Protein AF-0000000075882441 (afdb_homodimer)

Radius of gyration: 19.0 Å; Cα contacts (8 Å, |Δi|>4): 602; chains: 2; bounding box: 38×52×71 Å

Secondary structure (DSSP, 8-state):
---EEES-SEEEEETT--EEEEEEE---TT--GGG-EEEEEEESSSEEEEEEEETTEE-GGGS-GGGTTTEEE-HHHHHTTEEEEEE-S--GGG-EEEEEEEE-SS-EEEEEEEEEEE-----/---EEES-SEEEEETT--EEEEEEE---TT--GGG-EEEEEEESSSEEEEEEEETTEE-GGGS-GGGTTTEEE-HHHHHTTEEEEEE-S--GGG-EEEEEEEEETTEEEEEEEEEEEE-----

InterPro domains:
  IPR013106 Immunoglobulin V-set domain [PF07686] (10-117)
  IPR013783 Immunoglobulin-like fold [G3DSA:2.60.40.10] (1-122)
  IPR036179 Immunoglobulin-like domain superfamily [SSF48726] (4-117)
  IPR051713 T-cell Activation and Immune Regulation Protein [PTHR25466] (7-118)

Nearest PDB structures (foldseek):
  1py9-assembly1_A-2  TM=8.572E-01  e=1.465E-10  Mus musculus
  3csp-assembly1_A  TM=8.526E-01  e=2.765E-10  Rattus norvegicus
  1pkq-assembly2_J  TM=8.515E-01  e=3.288E-10  Rattus norvegicus
  4f80-assembly1_A-2  TM=8.411E-01  e=3.127E-09  Homo sapiens
  4f9p-assembly1_B  TM=8.328E-01  e=8.347E-09  Homo sapiens

Organism: Scomber scombrus (NCBI:txid13677)

Structure (mmCIF, N/CA/C/O backbone):
data_AF-0000000075882441-model_v1
#
loop_
_entity.id
_entity.type
_entity.pdbx_description
1 polymer 'Uncharacterized protein LOC121889444 isoform X2'
#
loop_
_atom_site.group_PDB
_atom_site.id
_atom_site.type_symbol
_atom_site.label_atom_id
_atom_site.label_alt_id
_atom_site.label_comp_id
_atom_site.label_asym_id
_atom_site.label_entity_id
_atom_site.label_seq_id
_atom_site.pdbx_PDB_ins_code
_atom_site.Cartn_x
_atom_site.Cartn_y
_atom_site.Cartn_z
_atom_site.occupancy
_atom_site.B_iso_or_equiv
_atom_site.auth_seq_id
_atom_site.auth_comp_id
_atom_site.auth_asym_id
_atom_site.auth_atom_id
_atom_site.pdbx_PDB_model_num
ATOM 1 N N . THR A 1 1 ? 20.578 16.078 1.605 1 87.94 1 THR A N 1
ATOM 2 C CA . THR A 1 1 ? 20.031 14.727 1.479 1 87.94 1 THR A CA 1
ATOM 3 C C . THR A 1 1 ? 18.562 14.688 1.925 1 87.94 1 THR A C 1
ATOM 5 O O . THR A 1 1 ? 18.188 15.391 2.865 1 87.94 1 THR A O 1
ATOM 8 N N . PHE A 1 2 ? 17.719 14.109 1.139 1 95.5 2 PHE A N 1
ATOM 9 C CA . PHE A 1 2 ? 16.297 14 1.478 1 95.5 2 PHE A CA 1
ATOM 10 C C . PHE A 1 2 ? 16.078 12.883 2.488 1 95.5 2 PHE A C 1
ATOM 12 O O . PHE A 1 2 ? 16.469 11.742 2.258 1 95.5 2 PHE A O 1
ATOM 19 N N . VAL A 1 3 ? 15.5 13.203 3.607 1 97.75 3 VAL A N 1
ATOM 20 C CA . VAL A 1 3 ? 15.289 12.211 4.656 1 97.75 3 VAL A CA 1
ATOM 21 C C . VAL A 1 3 ? 13.844 12.273 5.141 1 97.75 3 VAL A C 1
ATOM 23 O O . VAL A 1 3 ? 13.242 13.352 5.188 1 97.75 3 VAL A O 1
ATOM 26 N N . VAL A 1 4 ? 13.281 11.156 5.434 1 98.62 4 VAL A N 1
ATOM 27 C CA . VAL A 1 4 ? 12.023 11.016 6.168 1 98.62 4 VAL A CA 1
ATOM 28 C C . VAL A 1 4 ? 12.281 10.336 7.512 1 98.62 4 VAL A C 1
ATOM 30 O O . VAL A 1 4 ? 12.883 9.258 7.566 1 98.62 4 VAL A O 1
ATOM 33 N N . LYS A 1 5 ? 11.867 10.922 8.586 1 98.81 5 LYS A N 1
ATOM 34 C CA . LYS A 1 5 ? 12.133 10.383 9.914 1 98.81 5 LYS A CA 1
ATOM 35 C C . LYS A 1 5 ? 10.875 10.43 10.789 1 98.81 5 LYS A C 1
ATOM 37 O O . LYS A 1 5 ? 10.156 11.43 10.781 1 98.81 5 LYS A O 1
ATOM 42 N N . VAL A 1 6 ? 10.656 9.344 11.469 1 98.88 6 VAL A N 1
ATOM 43 C CA . VAL A 1 6 ? 9.555 9.328 12.422 1 98.88 6 VAL A CA 1
ATOM 44 C C . VAL A 1 6 ? 9.977 10.055 13.703 1 98.88 6 VAL A C 1
ATOM 46 O O . VAL A 1 6 ? 11.148 10.039 14.078 1 98.88 6 VAL A O 1
ATOM 49 N N . ALA A 1 7 ? 8.961 10.734 14.367 1 98.69 7 ALA A N 1
ATOM 50 C CA . ALA A 1 7 ? 9.25 11.438 15.617 1 98.69 7 ALA A CA 1
ATOM 51 C C . ALA A 1 7 ? 9.531 10.453 16.75 1 98.69 7 ALA A C 1
ATOM 53 O O . ALA A 1 7 ? 10.391 10.703 17.594 1 98.69 7 ALA A O 1
ATOM 54 N N . GLN A 1 8 ? 8.773 9.352 16.828 1 98.69 8 GLN A N 1
ATOM 55 C CA . GLN A 1 8 ? 8.93 8.289 17.812 1 98.69 8 GLN A CA 1
ATOM 56 C C . GLN A 1 8 ? 8.789 6.914 17.156 1 98.69 8 GLN A C 1
ATOM 58 O O . GLN A 1 8 ? 7.895 6.695 16.344 1 98.69 8 GLN A O 1
ATOM 63 N N . THR A 1 9 ? 9.688 6.004 17.5 1 98.69 9 THR A N 1
ATOM 64 C CA . THR A 1 9 ? 9.695 4.691 16.875 1 98.69 9 THR A CA 1
ATOM 65 C C . THR A 1 9 ? 8.578 3.812 17.422 1 98.69 9 THR A C 1
ATOM 67 O O . THR A 1 9 ? 8.258 2.775 16.844 1 98.69 9 THR A O 1
ATOM 70 N N . SER A 1 10 ? 8.031 4.188 18.562 1 98.88 10 SER A N 1
ATOM 71 C CA . SER A 1 10 ? 6.973 3.406 19.188 1 98.88 10 SER A CA 1
ATOM 72 C C . SER A 1 10 ? 6.008 4.297 19.969 1 98.88 10 SER A C 1
ATOM 74 O O . SER A 1 10 ? 6.43 5.238 20.641 1 98.88 10 SER A O 1
ATOM 76 N N . TYR A 1 11 ? 4.73 3.969 19.875 1 98.88 11 TYR A N 1
ATOM 77 C CA . TYR A 1 11 ? 3.654 4.652 20.578 1 98.88 11 TYR A CA 1
ATOM 78 C C . TYR A 1 11 ? 2.797 3.662 21.359 1 98.88 11 TYR A C 1
ATOM 80 O O . TYR A 1 11 ? 2.684 2.496 20.969 1 98.88 11 TYR A O 1
ATOM 88 N N . GLN A 1 12 ? 2.238 4.156 22.375 1 98.69 12 GLN A N 1
ATOM 89 C CA . GLN A 1 12 ? 1.248 3.439 23.172 1 98.69 12 GLN A CA 1
ATOM 90 C C . GLN A 1 12 ? -0.019 4.27 23.359 1 98.69 12 GLN A C 1
ATOM 92 O O . GLN A 1 12 ? 0.051 5.48 23.578 1 98.69 12 GLN A O 1
ATOM 97 N N . ALA A 1 13 ? -1.14 3.592 23.25 1 98.44 13 ALA A N 1
ATOM 98 C CA . ALA A 1 13 ? -2.42 4.258 23.469 1 98.44 13 ALA A CA 1
ATOM 99 C C . ALA A 1 13 ? -3.488 3.258 23.906 1 98.44 13 ALA A C 1
ATOM 101 O O . ALA A 1 13 ? -3.275 2.045 23.844 1 98.44 13 ALA A O 1
ATOM 102 N N . GLU A 1 14 ? -4.641 3.818 24.359 1 98.12 14 GLU A N 1
ATOM 103 C CA . GLU A 1 14 ? -5.762 2.982 24.781 1 98.12 14 GLU A CA 1
ATOM 104 C C . GLU A 1 14 ? -6.914 3.078 23.781 1 98.12 14 GLU A C 1
ATOM 106 O O . GLU A 1 14 ? -7.125 4.125 23.156 1 98.12 14 GLU A O 1
ATOM 111 N N . GLU A 1 15 ? -7.609 1.963 23.703 1 98.12 15 GLU A N 1
ATOM 112 C CA . GLU A 1 15 ? -8.797 1.91 22.859 1 98.12 15 GLU A CA 1
ATOM 113 C C . GLU A 1 15 ? -9.719 3.094 23.125 1 98.12 15 GLU A C 1
ATOM 115 O O . GLU A 1 15 ? -9.844 3.543 24.266 1 98.12 15 GLU A O 1
ATOM 120 N N . ASN A 1 16 ? -10.32 3.635 22.109 1 97.62 16 ASN A N 1
ATOM 121 C CA . ASN A 1 16 ? -11.297 4.719 22.125 1 97.62 16 ASN A CA 1
ATOM 122 C C . ASN A 1 16 ? -10.625 6.078 22.312 1 97.62 16 ASN A C 1
ATOM 124 O O . ASN A 1 16 ? -11.281 7.117 22.219 1 97.62 16 ASN A O 1
ATOM 128 N N . ASN A 1 17 ? -9.367 6.125 22.531 1 98.25 17 ASN A N 1
ATOM 129 C CA . ASN A 1 17 ? -8.617 7.379 22.547 1 98.25 17 ASN A CA 1
ATOM 130 C C . ASN A 1 17 ? -8.188 7.785 21.141 1 98.25 17 ASN A C 1
ATOM 132 O O . ASN A 1 17 ? -8.5 7.098 20.172 1 98.25 17 ASN A O 1
ATOM 136 N N . ASN A 1 18 ? -7.633 8.93 21.047 1 98.75 18 ASN A N 1
ATOM 137 C CA . ASN A 1 18 ? -7.023 9.438 19.812 1 98.75 18 ASN A CA 1
ATOM 138 C C . ASN A 1 18 ? -5.504 9.508 19.938 1 98.75 18 ASN A C 1
ATOM 140 O O . ASN A 1 18 ? -4.957 9.453 21.031 1 98.75 18 ASN A O 1
ATOM 144 N N . ILE A 1 19 ? -4.871 9.547 18.844 1 98.88 19 ILE A N 1
ATOM 145 C CA . ILE A 1 19 ? -3.422 9.711 18.859 1 98.88 19 ILE A CA 1
ATOM 146 C C . ILE A 1 19 ? -2.973 10.422 17.594 1 98.88 19 ILE A C 1
ATOM 148 O O . ILE A 1 19 ? -3.689 10.422 16.578 1 98.88 19 ILE A O 1
ATOM 152 N N . THR A 1 20 ? -1.881 11.062 17.672 1 98.88 20 THR A N 1
ATOM 153 C CA . THR A 1 20 ? -1.21 11.625 16.516 1 98.88 20 THR A CA 1
ATOM 154 C C . THR A 1 20 ? 0.153 10.969 16.297 1 98.88 20 THR A C 1
ATOM 156 O O . THR A 1 20 ? 1.003 11 17.203 1 98.88 20 THR A O 1
ATOM 159 N N . LEU A 1 21 ? 0.406 10.359 15.227 1 98.94 21 LEU A N 1
ATOM 160 C CA . LEU A 1 21 ? 1.707 9.859 14.797 1 98.94 21 LEU A CA 1
ATOM 161 C C . LEU A 1 21 ? 2.42 10.883 13.922 1 98.94 21 LEU A C 1
ATOM 163 O O . LEU A 1 21 ? 1.805 11.492 13.039 1 98.94 21 LEU A O 1
ATOM 167 N N . GLU A 1 22 ? 3.703 11.031 14.125 1 98.88 22 GLU A N 1
ATOM 168 C CA . GLU A 1 22 ? 4.344 12.18 13.492 1 98.88 22 GLU A CA 1
ATOM 169 C C . GLU A 1 22 ? 5.602 11.758 12.734 1 98.88 22 GLU A C 1
ATOM 171 O O . GLU A 1 22 ? 6.395 10.953 13.227 1 98.88 22 GLU A O 1
ATOM 176 N N . TRP A 1 23 ? 5.738 12.273 11.578 1 98.88 23 TRP A N 1
ATOM 177 C CA . TRP A 1 23 ? 6.945 12.203 10.766 1 98.88 23 TRP A CA 1
ATOM 178 C C . TRP A 1 23 ? 7.414 13.602 10.359 1 98.88 23 TRP A C 1
ATOM 180 O O . TRP A 1 23 ? 6.617 14.539 10.312 1 98.88 23 TRP A O 1
ATOM 190 N N . MET A 1 24 ? 8.711 13.602 10.023 1 98.5 24 MET A N 1
ATOM 191 C CA . MET A 1 24 ? 9.305 14.797 9.422 1 98.5 24 MET A CA 1
ATOM 192 C C . MET A 1 24 ? 10.047 14.438 8.141 1 98.5 24 MET A C 1
ATOM 194 O O . MET A 1 24 ? 10.648 13.367 8.039 1 98.5 24 MET A O 1
ATOM 198 N N . PHE A 1 25 ? 9.977 15.367 7.188 1 97.69 25 PHE A N 1
ATOM 199 C CA . PHE A 1 25 ? 10.766 15.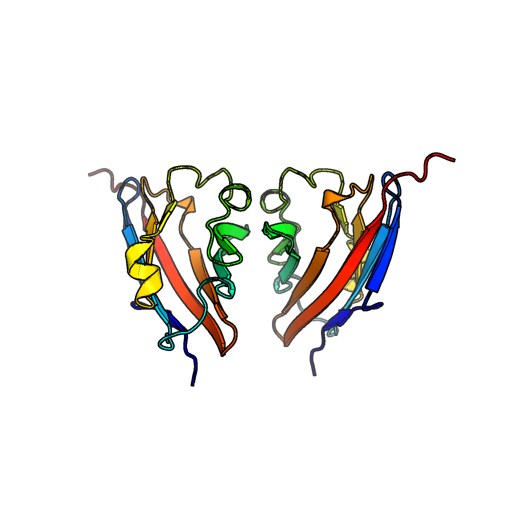148 5.98 1 97.69 25 PHE A CA 1
ATOM 200 C C . PHE A 1 25 ? 11.367 16.453 5.48 1 97.69 25 PHE A C 1
ATOM 202 O O . PHE A 1 25 ? 10.875 17.531 5.809 1 97.69 25 PHE A O 1
ATOM 209 N N . THR A 1 26 ? 12.383 16.344 4.734 1 95.5 26 THR A N 1
ATOM 210 C CA . THR A 1 26 ? 13.109 17.484 4.207 1 95.5 26 THR A CA 1
ATOM 211 C C . THR A 1 26 ? 12.273 18.219 3.162 1 95.5 26 THR A C 1
ATOM 213 O O . THR A 1 26 ? 11.695 17.594 2.271 1 95.5 26 THR A O 1
ATOM 216 N N . THR A 1 27 ? 12.117 19.484 3.318 1 92.25 27 THR A N 1
ATOM 217 C CA . THR A 1 27 ? 11.461 20.328 2.316 1 92.25 27 THR A CA 1
ATOM 218 C C . THR A 1 27 ? 12.469 21.234 1.623 1 92.25 27 THR A C 1
ATOM 220 O O . THR A 1 27 ? 13.539 21.516 2.17 1 92.25 27 THR A O 1
ATOM 223 N N . LYS A 1 28 ? 12.281 21.469 0.455 1 89.31 28 LYS A N 1
ATOM 224 C CA . LYS A 1 28 ? 13.039 22.469 -0.287 1 89.31 28 LYS A CA 1
ATOM 225 C C . LYS A 1 28 ? 12.18 23.688 -0.616 1 89.31 28 LYS A C 1
ATOM 227 O O . LYS A 1 28 ? 11.117 23.547 -1.227 1 89.31 28 LYS A O 1
ATOM 232 N N . PRO A 1 29 ? 12.828 24.797 -0.255 1 80.88 29 PRO A N 1
ATOM 233 C CA . PRO A 1 29 ? 12.062 26 -0.587 1 80.88 29 PRO A CA 1
ATOM 234 C C . PRO A 1 29 ? 11.781 26.125 -2.082 1 80.88 29 PRO A C 1
ATOM 236 O O . PRO A 1 29 ? 12.625 25.766 -2.906 1 80.88 29 PRO A O 1
ATOM 239 N N . ASP A 1 30 ? 10.594 26.469 -2.559 1 80.12 30 ASP A N 1
ATOM 240 C CA . ASP A 1 30 ? 10.219 26.781 -3.934 1 80.12 30 ASP A CA 1
ATOM 241 C C . ASP A 1 30 ? 9.914 25.516 -4.727 1 80.12 30 ASP A C 1
ATOM 243 O O . ASP A 1 30 ? 9.828 25.562 -5.957 1 80.12 30 ASP A O 1
ATOM 247 N N . SER A 1 31 ? 10.078 24.422 -4.012 1 80 31 SER A N 1
ATOM 248 C CA . SER A 1 31 ? 9.695 23.203 -4.715 1 80 31 SER A CA 1
ATOM 249 C C . SER A 1 31 ? 8.195 23.141 -4.969 1 80 31 SER A C 1
ATOM 251 O O . SER A 1 31 ? 7.414 23.734 -4.219 1 80 31 SER A O 1
ATOM 253 N N . SER A 1 32 ? 7.906 22.578 -6.059 1 80.38 32 SER A N 1
ATOM 254 C CA . SER A 1 32 ? 6.492 22.469 -6.406 1 80.38 32 SER A CA 1
ATOM 255 C C . SER A 1 32 ? 5.781 21.453 -5.52 1 80.38 32 SER A C 1
ATOM 257 O O . SER A 1 32 ? 6.258 20.328 -5.352 1 80.38 32 SER A O 1
ATOM 259 N N . SER A 1 33 ? 4.754 21.891 -4.941 1 79.38 33 SER A N 1
ATOM 260 C CA . SER A 1 33 ? 3.896 20.984 -4.18 1 79.38 33 SER A CA 1
ATOM 261 C C . SER A 1 33 ? 3.252 19.938 -5.078 1 79.38 33 SER A C 1
ATOM 263 O O . SER A 1 33 ? 2.791 18.906 -4.602 1 79.38 33 SER A O 1
ATOM 265 N N . ASN A 1 34 ? 3.271 20.188 -6.379 1 86.31 34 ASN A N 1
ATOM 266 C CA . ASN A 1 34 ? 2.6 19.312 -7.324 1 86.31 34 ASN A CA 1
ATOM 267 C C . ASN A 1 34 ? 3.346 17.984 -7.48 1 86.31 34 ASN A C 1
ATOM 269 O O . ASN A 1 34 ? 2.795 17.016 -8.008 1 86.31 34 ASN A O 1
ATOM 273 N N . SER A 1 35 ? 4.488 17.953 -6.887 1 89.62 35 SER A N 1
ATOM 274 C CA . SER A 1 35 ? 5.281 16.734 -7.039 1 89.62 35 SER A CA 1
ATOM 275 C C . SER A 1 35 ? 5.238 15.883 -5.773 1 89.62 35 SER A C 1
ATOM 277 O O . SER A 1 35 ? 5.816 14.789 -5.73 1 89.62 35 SER A O 1
ATOM 279 N N . LEU A 1 36 ? 4.508 16.406 -4.809 1 94.19 36 LEU A N 1
ATOM 280 C CA . LEU A 1 36 ? 4.512 15.727 -3.516 1 94.19 36 LEU A CA 1
ATOM 281 C C . LEU A 1 36 ? 3.625 14.484 -3.547 1 94.19 36 LEU A C 1
ATOM 283 O O . LEU A 1 36 ? 2.465 14.555 -3.963 1 94.19 36 LEU A O 1
ATOM 287 N N . PHE A 1 37 ? 4.152 13.391 -3.209 1 96.5 37 PHE A N 1
ATOM 288 C CA . PHE A 1 37 ? 3.461 12.125 -2.996 1 96.5 37 PHE A CA 1
ATOM 289 C C . PHE A 1 37 ? 3.688 11.617 -1.58 1 96.5 37 PHE A C 1
ATOM 291 O O . PHE A 1 37 ? 4.828 11.539 -1.118 1 96.5 37 PHE A O 1
ATOM 298 N N . ILE A 1 38 ? 2.652 11.375 -0.895 1 98.25 38 ILE A N 1
ATOM 299 C CA . ILE A 1 38 ? 2.727 10.773 0.431 1 98.25 38 ILE A CA 1
ATOM 300 C C . ILE A 1 38 ? 1.804 9.562 0.496 1 98.25 38 ILE A C 1
ATOM 302 O O . ILE A 1 38 ? 0.652 9.625 0.059 1 98.25 38 ILE A O 1
ATOM 306 N N . LEU A 1 39 ? 2.27 8.453 0.958 1 98.75 39 LEU A N 1
ATOM 307 C CA . LEU A 1 39 ? 1.466 7.27 1.23 1 98.75 39 LEU A CA 1
ATOM 308 C C . LEU A 1 39 ? 1.745 6.734 2.631 1 98.75 39 LEU A C 1
ATOM 310 O O . LEU A 1 39 ? 2.863 6.301 2.924 1 98.75 39 LEU A O 1
ATOM 314 N N . CYS A 1 40 ? 0.748 6.797 3.473 1 98.94 40 CYS A N 1
ATOM 315 C CA . CYS A 1 40 ? 0.812 6.227 4.812 1 98.94 40 CYS A CA 1
ATOM 316 C C . CYS A 1 40 ? -0.031 4.961 4.906 1 98.94 40 CYS A C 1
ATOM 318 O O . CYS A 1 40 ? -1.204 4.961 4.531 1 98.94 40 CYS A O 1
ATOM 320 N N . GLN A 1 41 ? 0.586 3.955 5.398 1 98.94 41 GLN A N 1
ATOM 321 C CA . GLN A 1 41 ? -0.081 2.658 5.445 1 98.94 41 GLN A CA 1
ATOM 322 C C . GLN A 1 41 ? 0.11 1.991 6.805 1 98.94 41 GLN A C 1
ATOM 324 O O . GLN A 1 41 ? 1.108 2.232 7.488 1 98.94 41 GLN A O 1
ATOM 329 N N . LEU A 1 42 ? -0.86 1.195 7.18 1 98.94 42 LEU A N 1
ATOM 330 C CA . LEU A 1 42 ? -0.795 0.333 8.352 1 98.94 42 LEU A CA 1
ATOM 331 C C . LEU A 1 42 ? -0.586 -1.122 7.949 1 98.94 42 LEU A C 1
ATOM 333 O O . LEU A 1 42 ? -1.306 -1.643 7.094 1 98.94 42 LEU A O 1
ATOM 337 N N . PHE A 1 43 ? 0.443 -1.736 8.57 1 98 43 PHE A N 1
ATOM 338 C CA . PHE A 1 43 ? 0.757 -3.139 8.328 1 98 43 PHE A CA 1
ATOM 339 C C . PHE A 1 43 ? 0.462 -3.98 9.562 1 98 43 PHE A C 1
ATOM 341 O O . PHE A 1 43 ? 1.149 -3.863 10.578 1 98 43 PHE A O 1
ATOM 348 N N . THR A 1 44 ? -0.591 -4.715 9.547 1 96.75 44 THR A N 1
ATOM 349 C CA . THR A 1 44 ? -0.906 -5.789 10.484 1 96.75 44 THR A CA 1
ATOM 350 C C . THR A 1 44 ? -0.849 -7.145 9.789 1 96.75 44 THR A C 1
ATOM 352 O O . THR A 1 44 ? 0.1 -7.434 9.055 1 96.75 44 THR A O 1
ATOM 355 N N . ASP A 1 45 ? -1.921 -7.965 9.977 1 93 45 ASP A N 1
ATOM 356 C CA . ASP A 1 45 ? -2.104 -9.109 9.086 1 93 45 ASP A CA 1
ATOM 357 C C . ASP A 1 45 ? -2.641 -8.664 7.727 1 93 45 ASP A C 1
ATOM 359 O O . ASP A 1 45 ? -2.504 -9.383 6.734 1 93 45 ASP A O 1
ATOM 363 N N . LYS A 1 46 ? -3.23 -7.449 7.746 1 96.38 46 LYS A N 1
ATOM 364 C CA . LYS A 1 46 ? -3.691 -6.832 6.508 1 96.38 46 LYS A CA 1
ATOM 365 C C . LYS A 1 46 ? -2.975 -5.508 6.258 1 96.38 46 LYS A C 1
ATOM 367 O O . LYS A 1 46 ? -2.322 -4.969 7.152 1 96.38 46 LYS A O 1
ATOM 372 N N . VAL A 1 47 ? -3.006 -5.066 5.055 1 98.25 47 VAL A N 1
ATOM 373 C CA . VAL A 1 47 ? -2.438 -3.77 4.703 1 98.25 47 VAL A CA 1
ATOM 374 C C . VAL A 1 47 ? -3.559 -2.771 4.426 1 98.25 47 VAL A C 1
ATOM 376 O O . VAL A 1 47 ? -4.465 -3.051 3.637 1 98.25 47 VAL A O 1
ATOM 379 N N . SER A 1 48 ? -3.5 -1.648 5.109 1 98.44 48 SER A N 1
ATOM 380 C CA . SER A 1 48 ? -4.508 -0.608 4.938 1 98.44 48 SER A CA 1
ATOM 381 C C . SER A 1 48 ? -3.871 0.724 4.559 1 98.44 48 SER A C 1
ATOM 383 O O . SER A 1 48 ? -2.904 1.156 5.191 1 98.44 48 SER A O 1
ATOM 385 N N . VAL A 1 49 ? -4.41 1.354 3.504 1 98.75 49 VAL A N 1
ATOM 386 C CA . VAL A 1 49 ? -4.023 2.729 3.207 1 98.75 49 VAL A CA 1
ATOM 387 C C . VAL A 1 49 ? -4.727 3.684 4.168 1 98.75 49 VAL A C 1
ATOM 389 O O . VAL A 1 49 ? -5.957 3.66 4.285 1 98.75 49 VAL A O 1
ATOM 392 N N . LEU A 1 50 ? -3.965 4.52 4.84 1 98.81 50 LEU A N 1
ATOM 393 C CA . LEU A 1 50 ? -4.5 5.461 5.816 1 98.81 50 LEU A CA 1
ATOM 394 C C . LEU A 1 50 ? -4.645 6.852 5.211 1 98.81 50 LEU A C 1
ATOM 396 O O . LEU A 1 50 ? -5.664 7.52 5.402 1 98.81 50 LEU A O 1
ATOM 400 N N . TYR A 1 51 ? -3.68 7.262 4.496 1 98.69 51 TYR A N 1
ATOM 401 C CA . TYR A 1 51 ? -3.588 8.617 3.971 1 98.69 51 TYR A CA 1
ATOM 402 C C . TYR A 1 51 ? -2.777 8.656 2.682 1 98.69 51 TYR A C 1
ATOM 404 O O . TYR A 1 51 ? -1.75 7.98 2.568 1 98.69 51 TYR A O 1
ATOM 412 N N . HIS A 1 52 ? -3.242 9.406 1.706 1 98.62 52 HIS A N 1
ATOM 413 C CA . HIS A 1 52 ? -2.602 9.445 0.396 1 98.62 52 HIS A CA 1
ATOM 414 C C . HIS A 1 52 ? -2.666 10.836 -0.214 1 98.62 52 HIS A C 1
ATOM 416 O O . HIS A 1 52 ? -3.748 11.414 -0.35 1 98.62 52 HIS A O 1
ATOM 422 N N . ILE A 1 53 ? -1.507 11.406 -0.449 1 97.56 53 ILE A N 1
ATOM 423 C CA . ILE A 1 53 ? -1.37 12.625 -1.23 1 97.56 53 ILE A CA 1
ATOM 424 C C . ILE A 1 53 ? -0.793 12.297 -2.605 1 97.56 53 ILE A C 1
ATOM 426 O O . ILE A 1 53 ? 0.229 11.617 -2.711 1 97.56 53 ILE A O 1
ATOM 430 N N . HIS A 1 54 ? -1.448 12.68 -3.596 1 95.31 54 HIS A N 1
ATOM 431 C CA . HIS A 1 54 ? -0.985 12.555 -4.973 1 95.31 54 HIS A CA 1
ATOM 432 C C . HIS A 1 54 ? -0.992 13.906 -5.68 1 95.31 54 HIS A C 1
ATOM 434 O O . HIS A 1 54 ? -2.023 14.578 -5.73 1 95.31 54 HIS A O 1
ATOM 440 N N . GLU A 1 55 ? 0.152 14.266 -6.172 1 91.38 55 GLU A N 1
ATOM 441 C CA . GLU A 1 55 ? 0.305 15.547 -6.84 1 91.38 55 GLU A CA 1
ATOM 442 C C . GLU A 1 55 ? -0.181 16.688 -5.953 1 91.38 55 GLU A C 1
ATOM 444 O O . GLU A 1 55 ? -0.883 17.594 -6.422 1 91.38 55 GLU A O 1
ATOM 449 N N . GLY A 1 56 ? 0.02 16.547 -4.719 1 89.69 56 GLY A N 1
ATOM 450 C CA . GLY A 1 56 ? -0.232 17.625 -3.777 1 89.69 56 GLY A CA 1
ATOM 451 C C . GLY A 1 56 ? -1.636 17.609 -3.203 1 89.69 56 GLY A C 1
ATOM 452 O O . GLY A 1 56 ? -1.958 18.391 -2.307 1 89.69 56 GLY A O 1
ATOM 453 N N . ASP A 1 57 ? -2.496 16.688 -3.727 1 94 57 ASP A N 1
ATOM 454 C CA . ASP A 1 57 ? -3.875 16.641 -3.252 1 94 57 ASP A CA 1
ATOM 455 C C . ASP A 1 57 ? -4.164 15.328 -2.518 1 94 57 ASP A C 1
ATOM 457 O O . ASP A 1 57 ? -3.668 14.273 -2.906 1 94 57 ASP A O 1
ATOM 461 N N . GLU A 1 58 ? -4.965 15.484 -1.522 1 95.62 58 GLU A N 1
ATOM 462 C CA . GLU A 1 58 ? -5.406 14.312 -0.781 1 95.62 58 GLU A CA 1
ATOM 463 C C . GLU A 1 58 ? -6.32 13.43 -1.632 1 95.62 58 GLU A C 1
ATOM 465 O O . GLU A 1 58 ? -7.211 13.938 -2.32 1 95.62 58 GLU A O 1
ATOM 470 N N . VAL A 1 59 ? -6.07 12.164 -1.625 1 97.12 59 VAL A N 1
ATOM 471 C CA . VAL A 1 59 ? -6.887 11.211 -2.361 1 97.12 59 VAL A CA 1
ATOM 472 C C . VAL A 1 59 ? -7.676 10.344 -1.384 1 97.12 59 VAL A C 1
ATOM 474 O O . VAL A 1 59 ? -7.246 9.234 -1.045 1 97.12 59 VAL A O 1
ATOM 477 N N . SER A 1 60 ? -8.867 10.773 -1.081 1 96.88 60 SER A N 1
ATOM 478 C CA . SER A 1 60 ? -9.68 10.109 -0.069 1 96.88 60 SER A CA 1
ATOM 479 C C . SER A 1 60 ? -10.109 8.719 -0.531 1 96.88 60 SER A C 1
ATOM 481 O O . SER A 1 60 ? -10.305 7.816 0.289 1 96.88 60 SER A O 1
ATOM 483 N N . GLU A 1 61 ? -10.156 8.5 -1.838 1 96.06 61 GLU A N 1
ATOM 484 C CA . GLU A 1 61 ? -10.594 7.223 -2.393 1 96.06 61 GLU A CA 1
ATOM 485 C C . GLU A 1 61 ? -9.586 6.113 -2.082 1 96.06 61 GLU A C 1
ATOM 487 O O . GLU A 1 61 ? -9.922 4.93 -2.129 1 96.06 61 GLU A O 1
ATOM 492 N N . SER A 1 62 ? -8.391 6.52 -1.795 1 97.75 62 SER A N 1
ATOM 493 C CA . SER A 1 62 ? -7.352 5.539 -1.479 1 97.75 62 SER A CA 1
ATOM 494 C C . SER A 1 62 ? -7.496 5.023 -0.051 1 97.75 62 SER A C 1
ATOM 496 O O . SER A 1 62 ? -6.945 3.977 0.293 1 97.75 62 SER A O 1
ATOM 498 N N . GLN A 1 63 ? -8.203 5.781 0.802 1 98.38 63 GLN A N 1
ATOM 499 C CA . GLN A 1 63 ? -8.258 5.438 2.219 1 98.38 63 GLN A CA 1
ATOM 500 C C . GLN A 1 63 ? -9.117 4.199 2.453 1 98.38 63 GLN A C 1
ATOM 502 O O . GLN A 1 63 ? -10.234 4.105 1.94 1 98.38 63 GLN A O 1
ATOM 507 N N . ASP A 1 64 ? -8.547 3.281 3.188 1 97.81 64 ASP A N 1
ATOM 508 C CA . ASP A 1 64 ? -9.305 2.1 3.59 1 97.81 64 ASP A CA 1
ATOM 509 C C . ASP A 1 64 ? -10.586 2.494 4.324 1 97.81 64 ASP A C 1
ATOM 511 O O . ASP A 1 64 ? -10.57 3.371 5.188 1 97.81 64 ASP A O 1
ATOM 515 N N . GLY A 1 65 ? -11.609 1.815 3.994 1 96.06 65 GLY A N 1
ATOM 516 C CA . GLY A 1 65 ? -12.922 2.141 4.539 1 96.06 65 GLY A CA 1
ATOM 517 C C . GLY A 1 65 ? -12.961 2.109 6.055 1 96.06 65 GLY A C 1
ATOM 518 O O . GLY A 1 65 ? -13.688 2.885 6.68 1 96.06 65 GLY A O 1
ATOM 519 N N . GLN A 1 66 ? -12.195 1.237 6.684 1 96 66 GLN A N 1
ATOM 520 C CA . GLN A 1 66 ? -12.188 1.093 8.133 1 96 66 GLN A CA 1
ATOM 521 C C . GLN A 1 66 ? -11.672 2.359 8.812 1 96 66 GLN A C 1
ATOM 523 O O . GLN A 1 66 ? -11.883 2.557 10.008 1 96 66 GLN A O 1
ATOM 528 N N . PHE A 1 67 ? -11.039 3.227 8.023 1 98.06 67 PHE A N 1
ATOM 529 C CA . PHE A 1 67 ? -10.422 4.406 8.617 1 98.06 67 PHE A CA 1
ATOM 530 C C . PHE A 1 67 ? -11.102 5.68 8.133 1 98.06 67 PHE A C 1
ATOM 532 O O . PHE A 1 67 ? -10.656 6.785 8.43 1 98.06 67 PHE A O 1
ATOM 539 N N . ALA A 1 68 ? -12.18 5.527 7.371 1 95.88 68 ALA A N 1
ATOM 540 C CA . ALA A 1 68 ? -12.922 6.695 6.902 1 95.88 68 ALA A CA 1
ATOM 541 C C . ALA A 1 68 ? -13.414 7.539 8.078 1 95.88 68 ALA A C 1
ATOM 543 O O . ALA A 1 68 ? -14.062 7.023 8.984 1 95.88 68 ALA A O 1
ATOM 544 N N . GLY A 1 69 ? -13.039 8.789 8.062 1 95.94 69 GLY A N 1
ATOM 545 C CA . GLY A 1 69 ? -13.461 9.703 9.109 1 95.94 69 GLY A CA 1
ATOM 546 C C . GLY A 1 69 ? -12.625 9.594 10.367 1 95.94 69 GLY A C 1
ATOM 547 O O . GLY A 1 69 ? -12.758 10.406 11.289 1 95.94 69 GLY A O 1
ATOM 548 N N . ARG A 1 70 ? -11.766 8.57 10.406 1 98.62 70 ARG A N 1
ATOM 549 C CA . ARG A 1 70 ? -11.023 8.336 11.633 1 98.62 70 ARG A CA 1
ATOM 550 C C . ARG A 1 70 ? -9.562 8.742 11.477 1 98.62 70 ARG A C 1
ATOM 552 O O . ARG A 1 70 ? -8.844 8.898 12.469 1 98.62 70 ARG A O 1
ATOM 559 N N . VAL A 1 71 ? -9.07 8.93 10.234 1 98.69 71 VAL A N 1
ATOM 560 C CA . VAL A 1 71 ? -7.684 9.32 10.008 1 98.69 71 VAL A CA 1
ATOM 561 C C . VAL A 1 71 ? -7.637 10.609 9.195 1 98.69 71 VAL A C 1
ATOM 563 O O . VAL A 1 71 ? -8.242 10.703 8.125 1 98.69 71 VAL A O 1
ATOM 566 N N . GLN A 1 72 ? -6.965 11.562 9.734 1 97.88 72 GLN A N 1
ATOM 567 C CA . GLN A 1 72 ? -6.773 12.859 9.094 1 97.88 72 GLN A CA 1
ATOM 568 C C . GLN A 1 72 ? -5.328 13.328 9.227 1 97.88 72 GLN A C 1
ATOM 570 O O . GLN A 1 72 ? -4.617 12.922 10.148 1 97.88 72 GLN A O 1
ATOM 575 N N . CYS A 1 73 ? -4.949 14.18 8.336 1 97.88 73 CYS A N 1
ATOM 576 C CA . CYS A 1 73 ? -3.621 14.781 8.383 1 97.88 73 CYS A CA 1
ATOM 577 C C . CYS A 1 73 ? -3.699 16.297 8.297 1 97.88 73 CYS A C 1
ATOM 579 O O . CYS A 1 73 ? -4.57 16.844 7.609 1 97.88 73 CYS A O 1
ATOM 581 N N . ASP A 1 74 ? -2.82 16.938 8.992 1 95.75 74 ASP A N 1
ATOM 582 C CA . ASP A 1 74 ? -2.73 18.406 8.984 1 95.75 74 ASP A CA 1
ATOM 583 C C . ASP A 1 74 ? -2.104 18.906 7.691 1 95.75 74 ASP A C 1
ATOM 585 O O . ASP A 1 74 ? -0.882 18.859 7.527 1 95.75 74 ASP A O 1
ATOM 589 N N . LYS A 1 75 ? -2.906 19.516 6.871 1 93.06 75 LYS A N 1
ATOM 590 C CA . LYS A 1 75 ? -2.426 19.953 5.562 1 93.06 75 LYS A CA 1
ATOM 591 C C . LYS A 1 75 ? -1.402 21.078 5.699 1 93.06 75 LYS A C 1
ATOM 593 O O . LYS A 1 75 ? -0.457 21.172 4.914 1 93.06 75 LYS A O 1
ATOM 598 N N . ASP A 1 76 ? -1.6 21.938 6.625 1 92.38 76 ASP A N 1
ATOM 599 C CA . ASP A 1 76 ? -0.663 23.031 6.852 1 92.38 76 ASP A CA 1
ATOM 600 C C . ASP A 1 76 ? 0.698 22.516 7.305 1 92.38 76 ASP A C 1
ATOM 602 O O . ASP A 1 76 ? 1.737 23 6.859 1 92.38 76 ASP A O 1
ATOM 606 N N . ALA A 1 77 ? 0.662 21.562 8.148 1 95.19 77 ALA A N 1
ATOM 607 C CA . ALA A 1 77 ? 1.903 20.969 8.648 1 95.19 77 ALA A CA 1
ATOM 608 C C . ALA A 1 77 ? 2.676 20.297 7.52 1 95.19 77 ALA A C 1
ATOM 610 O O . ALA A 1 77 ? 3.908 20.266 7.527 1 95.19 77 ALA A O 1
ATOM 611 N N . LEU A 1 78 ? 2.002 19.75 6.488 1 94.12 78 LEU A N 1
ATOM 612 C CA . LEU A 1 78 ? 2.641 19.062 5.367 1 94.12 78 LEU A CA 1
ATOM 613 C C . LEU A 1 78 ? 3.551 20.016 4.598 1 94.12 78 LEU A C 1
ATOM 615 O O . LEU A 1 78 ? 4.637 19.625 4.16 1 94.12 78 LEU A O 1
ATOM 619 N N . ARG A 1 79 ? 3.137 21.203 4.492 1 89 79 ARG A N 1
ATOM 620 C CA . ARG A 1 79 ? 3.908 22.203 3.762 1 89 79 ARG A CA 1
ATOM 621 C C . ARG A 1 79 ? 5.219 22.516 4.477 1 89 79 ARG A C 1
ATOM 623 O O . ARG A 1 79 ? 6.18 22.969 3.852 1 89 79 ARG A O 1
ATOM 630 N N . GLU A 1 80 ? 5.188 22.281 5.789 1 92.88 80 GLU A N 1
ATO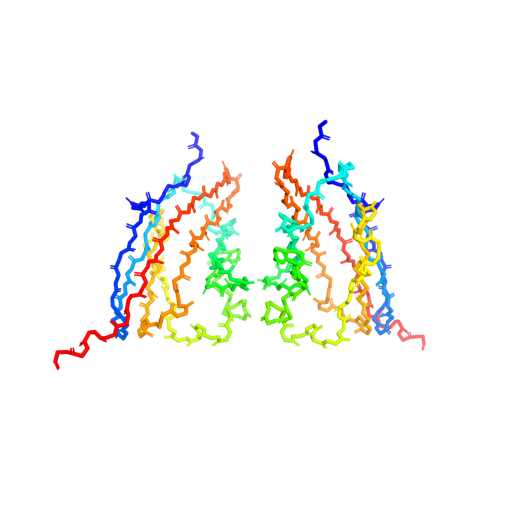M 631 C CA . GLU A 1 80 ? 6.375 22.531 6.602 1 92.88 80 GLU A CA 1
ATOM 632 C C . GLU A 1 80 ? 7.207 21.266 6.766 1 92.88 80 GLU A C 1
ATOM 634 O O . GLU A 1 80 ? 8.156 21.234 7.555 1 92.88 80 GLU A O 1
ATOM 639 N N . GLY A 1 81 ? 6.863 20.234 6.098 1 95.38 81 GLY A N 1
ATOM 640 C CA . GLY A 1 81 ? 7.629 19 6.137 1 95.38 81 GLY A CA 1
ATOM 641 C C . GLY A 1 81 ? 7.25 18.094 7.297 1 95.38 81 GLY A C 1
ATOM 642 O O . GLY A 1 81 ? 8.086 17.34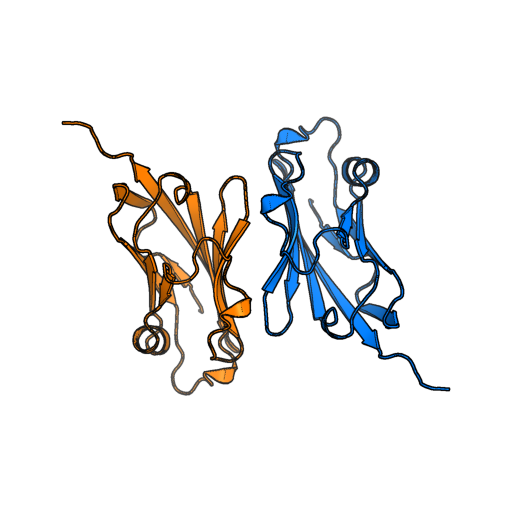4 7.801 1 95.38 81 GLY A O 1
ATOM 643 N N . GLN A 1 82 ? 6.016 18.266 7.781 1 97.75 82 GLN A N 1
ATOM 644 C CA . GLN A 1 82 ? 5.555 17.453 8.898 1 97.75 82 GLN A CA 1
ATOM 645 C C . GLN A 1 82 ? 4.312 16.656 8.523 1 97.75 82 GLN A C 1
ATOM 647 O O . GLN A 1 82 ? 3.354 17.219 7.977 1 97.75 82 GLN A O 1
ATOM 652 N N . ILE A 1 83 ? 4.395 15.383 8.727 1 98.62 83 ILE A N 1
ATOM 653 C CA . ILE A 1 83 ? 3.195 14.555 8.68 1 98.62 83 ILE A CA 1
ATOM 654 C C . ILE A 1 83 ? 2.656 14.352 10.094 1 98.62 83 ILE A C 1
ATOM 656 O O . ILE A 1 83 ? 3.322 13.758 10.945 1 98.62 83 ILE A O 1
ATOM 660 N N . ARG A 1 84 ? 1.516 14.883 10.336 1 98.81 84 ARG A N 1
ATOM 661 C CA . ARG A 1 84 ? 0.777 14.648 11.57 1 98.81 84 ARG A CA 1
ATOM 662 C C . ARG A 1 84 ? -0.488 13.844 11.305 1 98.81 84 ARG A C 1
ATOM 664 O O . ARG A 1 84 ? -1.535 14.406 10.984 1 98.81 84 ARG A O 1
ATOM 671 N N . LEU A 1 85 ? -0.371 12.562 11.508 1 98.81 85 LEU A N 1
ATOM 672 C CA . LEU A 1 85 ? -1.462 11.633 11.234 1 98.81 85 LEU A CA 1
ATOM 673 C C . LEU A 1 85 ? -2.322 11.422 12.477 1 98.81 85 LEU A C 1
ATOM 675 O O . LEU A 1 85 ? -1.92 10.719 13.406 1 98.81 85 LEU A O 1
ATOM 679 N N . HIS A 1 86 ? -3.473 12.047 12.469 1 98.81 86 HIS A N 1
ATOM 680 C CA . HIS A 1 86 ? -4.406 11.922 13.586 1 98.81 86 HIS A CA 1
ATOM 681 C C . HIS A 1 86 ? -5.305 10.703 13.414 1 98.81 86 HIS A C 1
ATOM 683 O O . HIS A 1 86 ? -6.031 10.594 12.43 1 98.81 86 HIS A O 1
ATOM 689 N N . VAL A 1 87 ? -5.25 9.82 14.367 1 98.88 87 VAL A N 1
ATOM 690 C CA . VAL A 1 87 ? -6.098 8.633 14.383 1 98.88 87 VAL A CA 1
ATOM 691 C C . VAL A 1 87 ? -7.055 8.695 15.57 1 98.88 87 VAL A C 1
ATOM 693 O O . VAL A 1 87 ? -6.625 8.703 16.719 1 98.88 87 VAL A O 1
ATOM 696 N N . SER A 1 88 ? -8.32 8.727 15.297 1 98.75 88 SER A N 1
ATOM 697 C CA . SER A 1 88 ? -9.305 8.875 16.359 1 98.75 88 SER A CA 1
ATOM 698 C C . SER A 1 88 ? -10.023 7.559 16.641 1 98.75 88 SER A C 1
ATOM 700 O O . SER A 1 88 ? -9.93 6.617 15.852 1 98.75 88 SER A O 1
ATOM 702 N N . ARG A 1 89 ? -10.664 7.414 17.828 1 98.31 89 ARG A N 1
ATOM 703 C CA . ARG A 1 89 ? -11.445 6.25 18.234 1 98.31 89 ARG A CA 1
ATOM 704 C C . ARG A 1 89 ? -10.68 4.961 17.953 1 98.31 89 ARG A C 1
ATOM 706 O O . ARG A 1 89 ? -11.188 4.059 17.297 1 98.31 89 ARG A O 1
ATOM 713 N N . LEU A 1 90 ? -9.539 4.91 18.562 1 98.75 90 LEU A N 1
ATOM 714 C CA . LEU A 1 90 ? -8.625 3.793 18.375 1 98.75 90 LEU A CA 1
ATOM 715 C C . LEU A 1 90 ? -9.297 2.471 18.734 1 98.75 90 LEU A C 1
ATOM 717 O O . LEU A 1 90 ? -10.062 2.4 19.688 1 98.75 90 LEU A O 1
ATOM 721 N N . ARG A 1 91 ? -9 1.449 17.938 1 98.31 91 ARG A N 1
ATOM 722 C CA . ARG A 1 91 ? -9.367 0.059 18.188 1 98.31 91 ARG A CA 1
ATOM 723 C C . ARG A 1 91 ? -8.125 -0.797 18.438 1 98.31 91 ARG A C 1
ATOM 725 O O . ARG A 1 91 ? -7.027 -0.451 18 1 98.31 91 ARG A O 1
ATOM 732 N N . THR A 1 92 ? -8.273 -1.874 19.062 1 98.44 92 THR A N 1
ATOM 733 C CA . THR A 1 92 ? -7.141 -2.768 19.281 1 98.44 92 THR A CA 1
ATOM 734 C C . THR A 1 92 ? -6.578 -3.258 17.938 1 98.44 92 THR A C 1
ATOM 736 O O . THR A 1 92 ? -5.375 -3.498 17.828 1 98.44 92 THR A O 1
ATOM 739 N N . GLU A 1 93 ? -7.449 -3.293 16.953 1 97.56 93 GLU A N 1
ATOM 740 C CA . GLU A 1 93 ? -7.066 -3.746 15.617 1 97.56 93 GLU A CA 1
ATOM 741 C C . GLU A 1 93 ? -6.172 -2.721 14.922 1 97.56 93 GLU A C 1
ATOM 743 O O . GLU A 1 93 ? -5.543 -3.025 13.906 1 97.56 93 GLU A O 1
ATOM 748 N N . ASP A 1 94 ? -6.137 -1.508 15.516 1 98.69 94 ASP A N 1
ATOM 749 C CA . ASP A 1 94 ? -5.297 -0.465 14.938 1 98.69 94 ASP A CA 1
ATOM 750 C C . ASP A 1 94 ? -3.832 -0.656 15.328 1 98.69 94 ASP A C 1
ATOM 752 O O . ASP A 1 94 ? -2.957 0.072 14.859 1 98.69 94 ASP A O 1
ATOM 756 N N . SER A 1 95 ? -3.482 -1.598 16.188 1 98.81 95 SER A N 1
ATOM 757 C CA . SER A 1 95 ? -2.1 -1.902 16.531 1 98.81 95 SER A CA 1
ATOM 758 C C . SER A 1 95 ? -1.334 -2.465 15.344 1 98.81 95 SER A C 1
ATOM 760 O O . SER A 1 95 ? -1.872 -3.266 14.578 1 98.81 95 SER A O 1
ATOM 762 N N . GLY A 1 96 ? -0.099 -1.999 15.234 1 98.75 96 GLY A N 1
ATOM 763 C CA . GLY A 1 96 ? 0.722 -2.523 14.156 1 98.75 96 GLY A CA 1
ATOM 764 C C . GLY A 1 96 ? 1.791 -1.551 13.695 1 98.75 96 GLY A C 1
ATOM 765 O O . GLY A 1 96 ? 2.178 -0.647 14.438 1 98.75 96 GLY A O 1
ATOM 766 N N . LEU A 1 97 ? 2.381 -1.835 12.539 1 98.81 97 LEU A N 1
ATOM 767 C CA . LEU A 1 97 ? 3.441 -1.022 11.945 1 98.81 97 LEU A CA 1
ATOM 768 C C . LEU A 1 97 ? 2.861 0.045 11.023 1 98.81 97 LEU A C 1
ATOM 770 O O . LEU A 1 97 ? 2.125 -0.272 10.086 1 98.81 97 LEU A O 1
ATOM 774 N N . TYR A 1 98 ? 3.156 1.306 11.359 1 98.94 98 TYR A N 1
ATOM 775 C CA . TYR A 1 98 ? 2.781 2.443 10.523 1 98.94 98 TYR A CA 1
ATOM 776 C C . TYR A 1 98 ? 3.969 2.939 9.711 1 98.94 98 TYR A C 1
ATOM 778 O O . TYR A 1 98 ? 5.035 3.213 10.266 1 98.94 98 TYR A O 1
ATOM 786 N N . LYS A 1 99 ? 3.82 3.01 8.406 1 98.88 99 LYS A N 1
ATOM 787 C CA . LYS A 1 99 ? 4.895 3.469 7.531 1 98.88 99 LYS A CA 1
ATOM 788 C C . LYS A 1 99 ? 4.422 4.605 6.625 1 98.88 99 LYS A C 1
ATOM 790 O O . LYS A 1 99 ? 3.334 4.531 6.047 1 98.88 99 LYS A O 1
ATOM 795 N N . CYS A 1 100 ? 5.18 5.68 6.523 1 98.88 100 CYS A N 1
ATOM 796 C CA . CYS A 1 100 ? 4.906 6.773 5.594 1 98.88 100 CYS A CA 1
ATOM 797 C C . CYS A 1 100 ? 6.023 6.91 4.566 1 98.88 100 CYS A C 1
ATOM 799 O O . CYS A 1 100 ? 7.191 7.047 4.93 1 98.88 100 CYS A O 1
ATOM 801 N N . ASN A 1 101 ? 5.641 6.789 3.34 1 98.56 101 ASN A N 1
ATOM 802 C CA . ASN A 1 101 ? 6.508 7.035 2.195 1 98.56 101 ASN A CA 1
ATOM 803 C C . ASN A 1 101 ? 6.309 8.438 1.634 1 98.56 101 ASN A C 1
ATOM 805 O O . ASN A 1 101 ? 5.176 8.875 1.433 1 98.56 101 ASN A O 1
ATOM 809 N N . VAL A 1 102 ? 7.406 9.164 1.424 1 98.06 102 VAL A N 1
ATOM 810 C CA . VAL A 1 102 ? 7.359 10.508 0.845 1 98.06 102 VAL A CA 1
ATOM 811 C C . VAL A 1 102 ? 8.188 10.539 -0.436 1 98.06 102 VAL A C 1
ATOM 813 O O . VAL A 1 102 ? 9.328 10.062 -0.46 1 98.06 102 VAL A O 1
ATOM 816 N N . LEU A 1 103 ? 7.602 10.992 -1.457 1 96.25 103 LEU A N 1
ATOM 817 C CA . LEU A 1 103 ? 8.289 11.211 -2.725 1 96.25 103 LEU A CA 1
ATOM 818 C C . LEU A 1 103 ? 8.109 12.648 -3.199 1 96.25 103 LEU A C 1
ATOM 820 O O . LEU A 1 103 ? 7 13.188 -3.164 1 96.25 103 LEU A O 1
ATOM 824 N N . THR A 1 104 ? 9.141 13.289 -3.541 1 94.5 104 THR A N 1
ATOM 825 C CA . THR A 1 104 ? 9.172 14.602 -4.176 1 94.5 104 THR A CA 1
ATOM 826 C C . THR A 1 104 ? 10.023 14.578 -5.441 1 94.5 104 THR A C 1
ATOM 828 O O . THR A 1 104 ? 10.57 13.531 -5.805 1 94.5 104 THR A O 1
ATOM 831 N N . ASP A 1 105 ? 10.141 15.695 -6.082 1 92.12 105 ASP A N 1
ATOM 832 C CA . ASP A 1 105 ? 10.984 15.797 -7.27 1 92.12 105 ASP A CA 1
ATOM 833 C C . ASP A 1 105 ? 12.461 15.82 -6.895 1 92.12 105 ASP A C 1
ATOM 835 O O . ASP A 1 105 ? 13.328 15.641 -7.754 1 92.12 105 ASP A O 1
ATOM 839 N N . TYR A 1 106 ? 12.727 15.922 -5.59 1 92.81 106 TYR A N 1
ATOM 840 C CA . TYR A 1 106 ? 14.125 16.078 -5.207 1 92.81 106 TYR A CA 1
ATOM 841 C C . TYR A 1 106 ? 14.539 15.008 -4.207 1 92.81 106 TYR A C 1
ATOM 843 O O . TYR A 1 106 ? 15.656 15.031 -3.693 1 92.81 106 TYR A O 1
ATOM 851 N N . GLY A 1 107 ? 13.648 14.102 -3.957 1 94.06 107 GLY A N 1
ATOM 852 C CA . GLY A 1 107 ? 14.039 13.031 -3.061 1 94.06 107 GLY A CA 1
ATOM 853 C C . GLY A 1 107 ? 12.883 12.133 -2.666 1 94.06 107 GLY A C 1
ATOM 854 O O . GLY A 1 107 ? 11.719 12.469 -2.889 1 94.06 107 GLY A O 1
ATOM 855 N N . ARG A 1 108 ? 13.234 10.938 -2.189 1 96.56 108 ARG A N 1
ATOM 85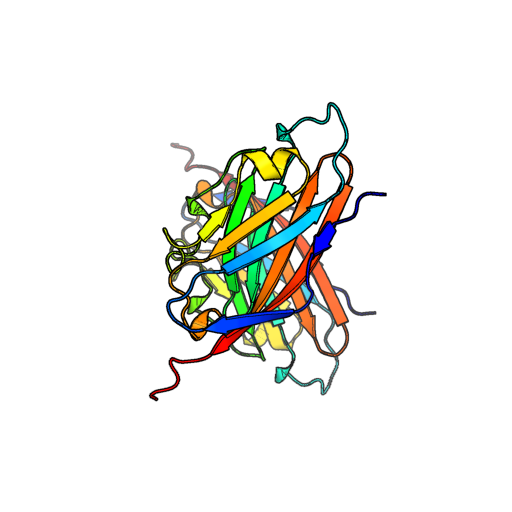6 C CA . ARG A 1 108 ? 12.266 9.984 -1.66 1 96.56 108 ARG A CA 1
ATOM 857 C C . ARG A 1 108 ? 12.781 9.336 -0.381 1 96.56 108 ARG A C 1
ATOM 859 O O . ARG A 1 108 ? 13.984 9.258 -0.161 1 96.56 108 ARG A O 1
ATOM 866 N N . GLY A 1 109 ? 11.906 8.969 0.481 1 97.75 109 GLY A N 1
ATOM 867 C CA . GLY A 1 109 ? 12.242 8.289 1.721 1 97.75 109 GLY A CA 1
ATOM 868 C C . GLY A 1 109 ? 11.039 7.734 2.447 1 97.75 109 GLY A C 1
ATOM 869 O O . GLY A 1 109 ? 9.898 7.938 2.016 1 97.75 109 GLY A O 1
ATOM 870 N N . SER A 1 110 ? 11.297 6.973 3.453 1 98.38 110 SER A N 1
ATOM 871 C CA . SER A 1 110 ? 10.258 6.422 4.309 1 98.38 110 SER A CA 1
ATOM 872 C C . SER A 1 110 ? 10.781 6.133 5.711 1 98.38 110 SER A C 1
ATOM 874 O O . SER A 1 110 ? 11.992 5.996 5.906 1 98.38 110 SER A O 1
ATOM 876 N N . ASP A 1 111 ? 9.961 6.148 6.645 1 98.88 111 ASP A N 1
ATOM 877 C CA . ASP A 1 111 ? 10.234 5.68 7.996 1 98.88 111 ASP A CA 1
ATOM 878 C C . ASP A 1 111 ? 8.977 5.113 8.648 1 98.88 111 ASP A C 1
ATOM 880 O O . ASP A 1 111 ? 7.879 5.246 8.109 1 98.88 111 ASP A O 1
ATOM 884 N N . GLU A 1 112 ? 9.164 4.328 9.664 1 98.88 112 GLU A N 1
ATOM 885 C CA . GLU A 1 112 ? 8.031 3.605 10.227 1 98.88 112 GLU A CA 1
ATOM 886 C C . GLU A 1 112 ? 8.062 3.625 11.75 1 98.88 112 GLU A C 1
ATOM 888 O O . GLU A 1 112 ? 9.109 3.859 12.352 1 98.88 112 GLU A O 1
ATOM 893 N N . CYS A 1 113 ? 6.949 3.467 12.352 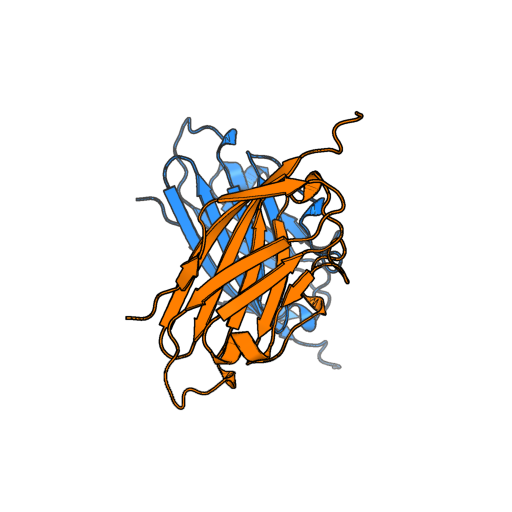1 98.94 113 CYS A N 1
ATOM 894 C CA . CYS A 1 113 ? 6.809 3.334 13.797 1 98.94 113 CYS A CA 1
ATOM 895 C C . CYS A 1 113 ? 5.77 2.275 14.148 1 98.94 113 CYS A C 1
ATOM 897 O O . CYS A 1 113 ? 4.961 1.89 13.305 1 98.94 113 CYS A O 1
ATOM 899 N N . ASN A 1 114 ? 5.887 1.775 15.375 1 98.94 114 ASN A N 1
ATOM 900 C CA . ASN A 1 114 ? 4.898 0.838 15.891 1 98.94 114 ASN A CA 1
ATOM 901 C C . ASN A 1 114 ? 3.885 1.536 16.797 1 98.94 114 ASN A C 1
ATOM 903 O O . ASN A 1 114 ? 4.25 2.408 17.594 1 98.94 114 ASN A O 1
ATOM 907 N N . LEU A 1 115 ? 2.625 1.229 16.688 1 98.94 115 LEU A N 1
ATOM 908 C CA . LEU A 1 115 ? 1.585 1.632 17.625 1 98.94 115 LEU A CA 1
ATOM 909 C C . LEU A 1 115 ? 0.981 0.417 18.312 1 98.94 115 LEU A C 1
ATOM 911 O O . LEU A 1 115 ? 0.608 -0.559 17.672 1 98.94 115 LEU A O 1
ATOM 915 N N . ASN A 1 116 ? 0.973 0.405 19.562 1 98.88 116 ASN A N 1
ATOM 916 C CA . ASN A 1 116 ? 0.269 -0.589 20.359 1 98.88 116 ASN A CA 1
ATOM 917 C C . ASN A 1 116 ? -0.963 0.007 21.047 1 98.88 116 ASN A C 1
ATOM 919 O O . ASN A 1 116 ? -0.85 0.941 21.844 1 98.88 116 ASN A O 1
ATOM 923 N N . VAL A 1 117 ? -2.105 -0.516 20.719 1 98.75 117 VAL A N 1
ATOM 924 C CA . VAL A 1 117 ? -3.365 -0.073 21.297 1 98.75 117 VAL A CA 1
ATOM 925 C C . VAL A 1 117 ? -3.881 -1.129 22.281 1 98.75 117 VAL A C 1
ATOM 927 O O . VAL A 1 117 ? -4.191 -2.254 21.875 1 98.75 117 VAL A O 1
ATOM 930 N N . THR A 1 118 ? -4.008 -0.779 23.516 1 98.06 118 THR A N 1
ATOM 931 C CA . THR A 1 118 ? -4.461 -1.723 24.531 1 98.06 118 THR A CA 1
ATOM 932 C C . THR A 1 118 ? -5.961 -1.566 24.781 1 98.06 118 THR A C 1
ATOM 934 O O . THR A 1 118 ? -6.52 -0.486 24.578 1 98.06 118 THR A O 1
ATOM 937 N N . GLY A 1 119 ? -6.57 -2.684 25.156 1 94.81 119 GLY A N 1
ATOM 938 C CA . GLY A 1 119 ? -7.984 -2.66 25.5 1 94.81 119 GLY A CA 1
ATOM 939 C C . GLY A 1 119 ? -8.273 -1.886 26.766 1 94.81 119 GLY A C 1
ATOM 940 O O . GLY A 1 119 ? -7.363 -1.595 27.547 1 94.81 119 GLY A O 1
ATOM 941 N N . LYS A 1 120 ? -9.617 -1.418 26.938 1 81.81 120 LYS A N 1
ATOM 942 C CA . LYS A 1 120 ? -10.055 -0.737 28.156 1 81.81 120 LYS A CA 1
ATOM 943 C C . LYS A 1 120 ? -9.836 -1.617 29.391 1 81.81 120 LYS A C 1
ATOM 945 O O . LYS A 1 120 ? -10.156 -2.807 29.375 1 81.81 120 LYS A O 1
ATOM 950 N N . THR A 1 121 ? -8.805 -1.267 30.219 1 67.94 121 THR A N 1
ATOM 951 C CA . THR A 1 121 ? -8.664 -1.95 31.5 1 67.94 121 THR A CA 1
ATOM 952 C C . THR A 1 121 ? -9.945 -1.845 32.312 1 67.94 121 THR A C 1
ATOM 954 O O . THR A 1 121 ? -10.508 -0.756 32.469 1 67.94 121 THR A O 1
ATOM 957 N N . ILE A 1 122 ? -10.828 -2.781 32.281 1 55.44 122 ILE A N 1
ATOM 958 C CA . ILE A 1 122 ? -11.914 -2.814 33.281 1 55.44 122 ILE A CA 1
ATOM 959 C C . ILE A 1 122 ? -11.352 -2.629 34.688 1 55.44 122 ILE A C 1
ATOM 961 O O . ILE A 1 122 ? -10.484 -3.395 35.125 1 55.44 122 ILE A O 1
ATOM 965 N N . GLN A 1 123 ? -11.25 -1.316 35.031 1 39.06 123 GLN A N 1
ATOM 966 C CA . GLN A 1 123 ? -11.141 -1.207 36.469 1 39.06 123 GLN A CA 1
ATOM 967 C C . GLN A 1 123 ? -12.422 -1.671 37.156 1 39.06 123 GLN A C 1
ATOM 969 O O . GLN A 1 123 ? -13.516 -1.477 36.625 1 39.06 123 GLN A O 1
ATOM 974 N N . THR B 1 1 ? 21.984 -13.469 -4.508 1 88 1 THR B N 1
ATOM 975 C CA . THR B 1 1 ? 21.297 -12.195 -4.32 1 88 1 THR B CA 1
ATOM 976 C C . THR B 1 1 ? 19.797 -12.344 -4.574 1 88 1 THR B C 1
ATOM 978 O O . THR B 1 1 ? 19.391 -13.086 -5.469 1 88 1 THR B O 1
ATOM 981 N N . PHE B 1 2 ? 18.984 -11.859 -3.689 1 95.5 2 PHE B N 1
ATOM 982 C CA . PHE B 1 2 ? 17.547 -11.922 -3.842 1 95.5 2 PHE B CA 1
ATOM 983 C C . PHE B 1 2 ? 17.047 -10.844 -4.805 1 95.5 2 PHE B C 1
ATOM 985 O O . PHE B 1 2 ? 17.344 -9.664 -4.625 1 95.5 2 PHE B O 1
ATOM 992 N N . VAL B 1 3 ? 16.375 -11.227 -5.848 1 97.75 3 VAL B N 1
ATOM 993 C CA . VAL B 1 3 ? 15.906 -10.273 -6.848 1 97.75 3 VAL B CA 1
ATOM 994 C C . VAL B 1 3 ? 14.43 -10.523 -7.145 1 97.75 3 VAL B C 1
ATOM 996 O O . VAL B 1 3 ? 13.969 -11.664 -7.121 1 97.75 3 VAL B O 1
ATOM 999 N N . VAL B 1 4 ? 13.703 -9.477 -7.355 1 98.62 4 VAL B N 1
ATOM 1000 C CA . VAL B 1 4 ? 12.359 -9.5 -7.918 1 98.62 4 VAL B CA 1
ATOM 1001 C C . VAL B 1 4 ? 12.359 -8.805 -9.281 1 98.62 4 VAL B C 1
ATOM 1003 O O . VAL B 1 4 ? 12.805 -7.664 -9.398 1 98.62 4 VAL B O 1
ATOM 1006 N N . LYS B 1 5 ? 11.883 -9.445 -10.297 1 98.81 5 LYS B N 1
ATOM 1007 C CA . LYS B 1 5 ? 11.898 -8.891 -11.648 1 98.81 5 LYS B CA 1
ATOM 1008 C C . LYS B 1 5 ? 10.562 -9.102 -12.344 1 98.81 5 LYS B C 1
ATOM 1010 O O . LYS B 1 5 ? 9.969 -10.18 -12.258 1 98.81 5 LYS B O 1
ATOM 1015 N N . VAL B 1 6 ? 10.133 -8.047 -12.984 1 98.88 6 VAL B N 1
ATOM 1016 C CA . VAL B 1 6 ? 8.922 -8.18 -13.789 1 98.88 6 VAL B CA 1
ATOM 1017 C C . VAL B 1 6 ? 9.258 -8.867 -15.117 1 98.88 6 VAL B C 1
ATOM 1019 O O . VAL B 1 6 ? 10.359 -8.711 -15.641 1 98.88 6 VAL B O 1
ATOM 1022 N N . ALA B 1 7 ? 8.25 -9.648 -15.648 1 98.69 7 ALA B N 1
ATOM 1023 C CA . ALA B 1 7 ? 8.461 -10.32 -16.938 1 98.69 7 ALA B CA 1
ATOM 1024 C C . ALA B 1 7 ? 8.484 -9.32 -18.078 1 98.69 7 ALA B C 1
ATOM 1026 O O . ALA B 1 7 ? 9.242 -9.484 -19.047 1 98.69 7 ALA B O 1
ATOM 1027 N N . GLN B 1 8 ? 7.586 -8.328 -18.047 1 98.69 8 GLN B N 1
ATOM 1028 C CA . GLN B 1 8 ? 7.48 -7.258 -19.047 1 98.69 8 GLN B CA 1
ATOM 1029 C C . GLN B 1 8 ? 7.266 -5.906 -18.359 1 98.69 8 GLN B C 1
ATOM 1031 O O . GLN B 1 8 ? 6.457 -5.789 -17.438 1 98.69 8 GLN B O 1
ATOM 1036 N N . THR B 1 9 ? 7.996 -4.895 -18.828 1 98.69 9 THR B N 1
ATOM 1037 C CA . THR B 1 9 ? 7.93 -3.586 -18.188 1 98.69 9 THR B CA 1
ATOM 1038 C C . THR B 1 9 ? 6.652 -2.852 -18.594 1 98.69 9 THR B C 1
ATOM 1040 O O . THR B 1 9 ? 6.281 -1.855 -17.969 1 98.69 9 THR B O 1
ATOM 1043 N N . SER B 1 10 ? 6.016 -3.293 -19.672 1 98.88 10 SER B N 1
ATOM 1044 C CA . SER B 1 10 ? 4.801 -2.645 -20.141 1 98.88 10 SER B CA 1
ATOM 1045 C C . SER B 1 10 ? 3.855 -3.652 -20.797 1 98.88 10 SER B C 1
ATOM 1047 O O . SER B 1 10 ? 4.297 -4.543 -21.531 1 98.88 10 SER B O 1
ATOM 1049 N N . TYR B 1 11 ? 2.566 -3.475 -20.516 1 98.88 11 TYR B N 1
ATOM 1050 C CA . TYR B 1 11 ? 1.493 -4.289 -21.078 1 98.88 11 TYR B CA 1
ATOM 1051 C C . TYR B 1 11 ? 0.432 -3.412 -21.734 1 98.88 11 TYR B C 1
ATOM 1053 O O . TYR B 1 11 ? 0.231 -2.264 -21.344 1 98.88 11 TYR B O 1
ATOM 1061 N N . GLN B 1 12 ? -0.191 -3.975 -22.688 1 98.69 12 GLN B N 1
ATOM 1062 C CA . GLN B 1 12 ? -1.354 -3.389 -23.344 1 98.69 12 GLN B CA 1
ATOM 1063 C C . GLN B 1 12 ? -2.523 -4.367 -23.359 1 98.69 12 GLN B C 1
ATOM 1065 O O . GLN B 1 12 ? -2.334 -5.566 -23.594 1 98.69 12 GLN B O 1
ATOM 1070 N N . ALA B 1 13 ? -3.699 -3.828 -23.109 1 98.44 13 ALA B N 1
ATOM 1071 C CA . ALA B 1 13 ? -4.91 -4.645 -23.172 1 98.44 13 ALA B CA 1
ATOM 1072 C C . ALA B 1 13 ? -6.137 -3.785 -23.469 1 98.44 13 ALA B C 1
ATOM 1074 O O . ALA B 1 13 ? -6.066 -2.555 -23.422 1 98.44 13 ALA B O 1
ATOM 1075 N N . GLU B 1 14 ? -7.258 -4.48 -23.766 1 98.12 14 GLU B N 1
ATOM 1076 C CA . GLU B 1 14 ? -8.516 -3.791 -24.031 1 98.12 14 GLU B CA 1
ATOM 1077 C C . GLU B 1 14 ? -9.508 -4.012 -22.891 1 98.12 14 GLU B C 1
ATOM 1079 O O . GLU B 1 14 ? -9.516 -5.07 -22.266 1 98.12 14 GLU B O 1
ATOM 1084 N N . GLU B 1 15 ? -10.328 -3.006 -22.734 1 98.12 15 GLU B N 1
ATOM 1085 C CA . GLU B 1 15 ? -11.391 -3.09 -21.734 1 98.12 15 GLU B CA 1
ATOM 1086 C C . GLU B 1 15 ? -12.195 -4.379 -21.891 1 98.12 15 GLU B C 1
ATOM 1088 O O . GLU B 1 15 ? -12.406 -4.852 -23.016 1 98.12 15 GLU B O 1
ATOM 1093 N N . ASN B 1 16 ? -12.586 -4.977 -20.812 1 97.62 16 ASN B N 1
ATOM 1094 C CA . ASN B 1 16 ? -13.414 -6.172 -20.703 1 97.62 16 ASN B CA 1
ATOM 1095 C C . ASN B 1 16 ? -12.617 -7.438 -20.984 1 97.62 16 ASN B C 1
ATOM 1097 O O . ASN B 1 16 ? -13.125 -8.547 -20.828 1 97.62 16 ASN B O 1
ATOM 1101 N N . ASN B 1 17 ? -11.406 -7.344 -21.359 1 98.25 17 ASN B N 1
ATOM 1102 C CA . ASN B 1 17 ? -10.523 -8.5 -21.469 1 98.25 17 ASN B CA 1
ATOM 1103 C C . ASN B 1 17 ? -9.867 -8.836 -20.141 1 98.25 17 ASN B C 1
ATOM 1105 O O . ASN B 1 17 ? -10.117 -8.172 -19.125 1 98.25 17 ASN B O 1
ATOM 1109 N N . ASN B 1 18 ? -9.172 -9.914 -20.125 1 98.75 18 ASN B N 1
ATOM 1110 C CA . ASN B 1 18 ? -8.352 -10.336 -19 1 98.75 18 ASN B CA 1
ATOM 1111 C C . ASN B 1 18 ? -6.867 -10.219 -19.312 1 98.75 18 ASN B C 1
ATOM 1113 O O . ASN B 1 18 ? -6.477 -10.125 -20.469 1 98.75 18 ASN B O 1
ATOM 1117 N N . ILE B 1 19 ? -6.102 -10.164 -18.312 1 98.81 19 ILE B N 1
ATOM 1118 C CA . ILE B 1 19 ? -4.656 -10.156 -18.516 1 98.81 19 ILE B CA 1
ATOM 1119 C C . ILE B 1 19 ? -3.963 -10.789 -17.312 1 98.81 19 ILE B C 1
ATOM 1121 O O . ILE B 1 19 ? -4.539 -10.875 -16.219 1 98.81 19 ILE B O 1
ATOM 1125 N N . THR B 1 20 ? -2.816 -11.305 -17.547 1 98.88 20 THR B N 1
ATOM 1126 C CA . THR B 1 20 ? -1.938 -11.773 -16.484 1 98.88 20 THR B CA 1
ATOM 1127 C C . THR B 1 20 ? -0.647 -10.961 -16.438 1 98.88 20 THR B C 1
ATOM 1129 O O . THR B 1 20 ? 0.074 -10.891 -17.438 1 98.88 20 THR B O 1
ATOM 1132 N N . LEU B 1 21 ? -0.336 -10.305 -15.406 1 98.94 21 LEU B N 1
ATOM 1133 C CA . LEU B 1 21 ? 0.941 -9.656 -15.141 1 98.94 21 LEU B CA 1
ATOM 1134 C C . LEU B 1 21 ? 1.877 -10.578 -14.367 1 98.94 21 LEU B C 1
ATOM 1136 O O . LEU B 1 21 ? 1.455 -11.25 -13.422 1 98.94 21 LEU B O 1
ATOM 1140 N N . GLU B 1 22 ? 3.135 -10.57 -14.727 1 98.88 22 GLU B N 1
ATOM 1141 C CA . GLU B 1 22 ? 3.984 -11.633 -14.188 1 98.88 22 GLU B CA 1
ATOM 1142 C C . GLU B 1 22 ? 5.27 -11.062 -13.594 1 98.88 22 GLU B C 1
ATOM 1144 O O . GLU B 1 22 ? 5.895 -10.18 -14.188 1 98.88 22 GLU B O 1
ATOM 1149 N N . TRP B 1 23 ? 5.617 -11.547 -12.477 1 98.88 23 TRP B N 1
ATOM 1150 C CA . TRP B 1 23 ? 6.902 -11.32 -11.82 1 98.88 23 TRP B CA 1
ATOM 1151 C C . TRP B 1 23 ? 7.586 -12.641 -11.492 1 98.88 23 TRP B C 1
ATOM 1153 O O . TRP B 1 23 ? 6.922 -13.672 -11.344 1 98.88 23 TRP B O 1
ATOM 1163 N N . MET B 1 24 ? 8.906 -12.5 -11.328 1 98.56 24 MET B N 1
ATOM 1164 C CA . MET B 1 24 ? 9.703 -13.602 -10.82 1 98.56 24 MET B CA 1
ATOM 1165 C C . MET B 1 24 ? 10.562 -13.148 -9.641 1 98.56 24 MET B C 1
ATOM 1167 O O . MET B 1 24 ? 11.031 -12.016 -9.609 1 98.56 24 MET B O 1
ATOM 1171 N N . PHE B 1 25 ? 10.734 -14.07 -8.711 1 97.69 25 PHE B N 1
ATOM 1172 C CA . PHE B 1 25 ? 11.641 -13.758 -7.605 1 97.69 25 PHE B CA 1
ATOM 1173 C C . PHE B 1 25 ? 12.453 -14.977 -7.203 1 97.69 25 PHE B C 1
ATOM 1175 O O . PHE B 1 25 ? 12.055 -16.109 -7.473 1 97.69 25 PHE B O 1
ATOM 1182 N N . THR B 1 26 ? 13.539 -14.727 -6.594 1 95.5 26 THR B N 1
ATOM 1183 C CA . THR B 1 26 ? 14.453 -15.781 -6.172 1 95.5 26 THR B CA 1
ATOM 1184 C C . THR B 1 26 ? 13.852 -16.594 -5.031 1 95.5 26 THR B C 1
ATOM 1186 O O . THR B 1 26 ? 13.328 -16.031 -4.07 1 95.5 26 THR B O 1
ATOM 1189 N N . THR B 1 27 ? 13.844 -17.875 -5.168 1 92.25 27 THR B N 1
ATOM 1190 C CA . THR B 1 27 ? 13.43 -18.766 -4.094 1 92.25 27 THR B CA 1
ATOM 1191 C C . THR B 1 27 ? 14.617 -19.547 -3.541 1 92.25 27 THR B C 1
ATOM 1193 O O . THR B 1 27 ? 15.641 -19.688 -4.219 1 92.25 27 THR B O 1
ATOM 1196 N N . LYS B 1 28 ? 14.617 -19.781 -2.352 1 89.31 28 LYS B N 1
ATOM 1197 C CA . LYS B 1 28 ? 15.578 -20.672 -1.722 1 89.31 28 LYS B CA 1
ATOM 1198 C C . LYS B 1 28 ? 14.914 -21.969 -1.29 1 89.31 28 LYS B C 1
ATOM 1200 O O . LYS B 1 28 ? 13.93 -21.953 -0.547 1 89.31 28 LYS B O 1
ATOM 1205 N N . PRO B 1 29 ? 15.648 -23 -1.726 1 80.62 29 PRO B N 1
ATOM 1206 C CA . PRO B 1 29 ? 15.086 -24.281 -1.307 1 80.62 29 PRO B CA 1
ATOM 1207 C C . PRO B 1 29 ? 15.016 -24.438 0.212 1 80.62 29 PRO B C 1
ATOM 1209 O O . PRO B 1 29 ? 15.898 -23.953 0.924 1 80.62 29 PRO B O 1
ATOM 1212 N N . ASP B 1 30 ? 13.945 -24.906 0.837 1 80.12 30 ASP B N 1
ATOM 1213 C CA . ASP B 1 30 ? 13.789 -25.25 2.246 1 80.12 30 ASP B CA 1
ATOM 1214 C C . ASP B 1 30 ? 13.43 -24.016 3.078 1 80.12 30 ASP B C 1
ATOM 1216 O O . ASP B 1 30 ? 13.523 -24.047 4.309 1 80.12 30 ASP B O 1
ATOM 1220 N N . SER B 1 31 ? 13.359 -22.922 2.34 1 79.88 31 SER B N 1
ATOM 1221 C CA . SER B 1 31 ? 12.922 -21.75 3.094 1 79.88 31 SER B CA 1
ATOM 1222 C C . SER B 1 31 ? 11.469 -21.891 3.537 1 79.88 31 SER B C 1
ATOM 1224 O O . SER B 1 31 ? 10.68 -22.594 2.895 1 79.88 31 SER B O 1
ATOM 1226 N N . SER B 1 32 ? 11.258 -21.344 4.66 1 80.62 32 SER B N 1
ATOM 1227 C CA . SER B 1 32 ? 9.898 -21.406 5.188 1 80.62 32 SER B CA 1
ATOM 1228 C C . SER B 1 32 ? 8.961 -20.5 4.402 1 80.62 32 SER B C 1
ATOM 1230 O O . SER B 1 32 ? 9.266 -19.328 4.176 1 80.62 32 SER B O 1
ATOM 1232 N N . SER B 1 33 ? 7.926 -21.062 3.951 1 79.56 33 SER B N 1
ATOM 1233 C CA . SER B 1 33 ? 6.871 -20.297 3.305 1 79.56 33 SER B CA 1
ATOM 1234 C C . SER B 1 33 ? 6.223 -19.312 4.285 1 79.56 33 SER B C 1
ATOM 1236 O O . SER B 1 33 ? 5.578 -18.359 3.871 1 79.56 33 SER B O 1
ATOM 1238 N N . ASN B 1 34 ? 6.445 -19.562 5.562 1 86.25 34 ASN B N 1
ATOM 1239 C CA . ASN B 1 34 ? 5.797 -18.766 6.586 1 86.25 34 ASN B CA 1
ATOM 1240 C C . ASN B 1 34 ? 6.395 -17.359 6.656 1 86.25 34 ASN B C 1
ATOM 1242 O O . ASN B 1 34 ? 5.801 -16.453 7.242 1 86.25 34 ASN B O 1
ATOM 1246 N N . SER B 1 35 ? 7.438 -17.172 5.93 1 89.56 35 SER B N 1
ATOM 1247 C CA . SER B 1 35 ? 8.094 -15.875 5.988 1 89.56 35 SER B CA 1
ATOM 1248 C C . SER B 1 35 ? 7.781 -15.047 4.746 1 89.56 35 SER B C 1
ATOM 1250 O O . SER B 1 35 ? 8.219 -13.898 4.637 1 89.56 35 SER B O 1
ATOM 1252 N N . LEU B 1 36 ? 7.004 -15.656 3.889 1 94.12 36 LEU B N 1
ATOM 1253 C CA . LEU B 1 36 ? 6.758 -15 2.609 1 94.12 36 LEU B CA 1
ATOM 1254 C C . LEU B 1 36 ? 5.742 -13.875 2.768 1 94.12 36 LEU B C 1
ATOM 1256 O O . LEU B 1 36 ? 4.664 -14.078 3.328 1 94.12 36 LEU B O 1
ATOM 1260 N N . PHE B 1 37 ? 6.09 -12.727 2.377 1 96.5 37 PHE B N 1
ATOM 1261 C CA . PHE B 1 37 ? 5.227 -11.555 2.27 1 96.5 37 PHE B CA 1
ATOM 1262 C C . PHE B 1 37 ? 5.207 -11.031 0.84 1 96.5 37 PHE B C 1
ATOM 1264 O O . PHE B 1 37 ? 6.262 -10.812 0.236 1 96.5 37 PHE B O 1
ATOM 1271 N N . ILE B 1 38 ? 4.078 -10.93 0.296 1 98.19 38 ILE B N 1
ATOM 1272 C CA . ILE B 1 38 ? 3.906 -10.328 -1.023 1 98.19 38 ILE B CA 1
ATOM 1273 C C . ILE B 1 38 ? 2.848 -9.234 -0.958 1 98.19 38 ILE B C 1
ATOM 1275 O O . ILE B 1 38 ? 1.778 -9.422 -0.373 1 98.19 38 ILE B O 1
ATOM 1279 N N . LEU B 1 39 ? 3.109 -8.086 -1.47 1 98.75 39 LEU B N 1
ATOM 1280 C CA . LEU B 1 39 ? 2.141 -7.008 -1.629 1 98.75 39 LEU B CA 1
ATOM 1281 C C . LEU B 1 39 ? 2.17 -6.457 -3.051 1 98.75 39 LEU B C 1
ATOM 1283 O O . LEU B 1 39 ? 3.18 -5.895 -3.482 1 98.75 39 LEU B O 1
ATOM 1287 N N . CYS B 1 40 ? 1.09 -6.656 -3.758 1 98.88 40 CYS B N 1
ATOM 1288 C CA . CYS B 1 40 ? 0.911 -6.094 -5.09 1 98.88 40 CYS B CA 1
ATOM 1289 C C . CYS B 1 40 ? -0.082 -4.938 -5.066 1 98.88 40 CYS B C 1
ATOM 1291 O O . CYS B 1 40 ? -1.188 -5.074 -4.539 1 98.88 40 CYS B O 1
ATOM 1293 N N . GLN B 1 41 ? 0.338 -3.865 -5.625 1 98.94 41 GLN B N 1
ATOM 1294 C CA . GLN B 1 41 ? -0.479 -2.656 -5.578 1 98.94 41 GLN B CA 1
ATOM 1295 C C . GLN B 1 41 ? -0.545 -1.981 -6.945 1 98.94 41 GLN B C 1
ATOM 1297 O O . GLN B 1 41 ? 0.378 -2.109 -7.75 1 98.94 41 GLN B O 1
ATOM 1302 N N . LEU B 1 42 ? -1.64 -1.309 -7.18 1 98.94 42 LEU B N 1
ATOM 1303 C CA . LEU B 1 42 ? -1.829 -0.452 -8.344 1 98.94 42 LEU B CA 1
ATOM 1304 C C . LEU B 1 42 ? -1.744 1.021 -7.957 1 98.94 42 LEU B C 1
ATOM 1306 O O . LEU B 1 42 ? -2.402 1.456 -7.012 1 98.94 42 LEU B O 1
ATOM 1310 N N . PHE B 1 43 ? -0.882 1.749 -8.703 1 98 43 PHE B N 1
ATOM 1311 C CA . PHE B 1 43 ? -0.711 3.182 -8.492 1 98 43 PHE B CA 1
ATOM 1312 C C . PHE B 1 43 ? -1.263 3.973 -9.672 1 98 43 PHE B C 1
ATOM 1314 O O . PHE B 1 43 ? -0.705 3.928 -10.766 1 98 43 PHE B O 1
ATOM 1321 N N . THR B 1 44 ? -2.385 4.594 -9.516 1 96.81 44 THR B N 1
ATOM 1322 C CA . THR B 1 44 ? -2.947 5.613 -10.398 1 96.81 44 THR B CA 1
ATOM 1323 C C . THR B 1 44 ? -2.969 6.973 -9.703 1 96.81 44 THR B C 1
ATOM 1325 O O . THR B 1 44 ? -1.979 7.375 -9.086 1 96.81 44 THR B O 1
ATOM 1328 N N . ASP B 1 45 ? -4.148 7.648 -9.742 1 93.06 45 ASP B N 1
ATOM 1329 C CA . ASP B 1 45 ? -4.352 8.766 -8.828 1 93.06 45 ASP B CA 1
ATOM 1330 C C . ASP B 1 45 ? -4.652 8.273 -7.418 1 93.06 45 ASP B C 1
ATOM 1332 O O . ASP B 1 45 ? -4.477 9.008 -6.445 1 93.06 45 ASP B O 1
ATOM 1336 N N . LYS B 1 46 ? -5.07 6.984 -7.367 1 96.38 46 LYS B N 1
ATOM 1337 C CA . LYS B 1 46 ? -5.289 6.324 -6.086 1 96.38 46 LYS B CA 1
ATOM 1338 C C . LYS B 1 46 ? -4.391 5.102 -5.934 1 96.38 46 LYS B C 1
ATOM 1340 O O . LYS B 1 46 ? -3.791 4.645 -6.91 1 96.38 46 LYS B O 1
ATOM 1345 N N . VAL B 1 47 ? -4.219 4.676 -4.746 1 98.25 47 VAL B N 1
ATOM 1346 C CA . VAL B 1 47 ? -3.461 3.457 -4.477 1 98.25 47 VAL B CA 1
ATOM 1347 C C . VAL B 1 47 ? -4.414 2.336 -4.066 1 98.25 47 VAL B C 1
ATOM 1349 O O . VAL B 1 47 ? -5.238 2.514 -3.168 1 98.25 47 VAL B O 1
ATOM 1352 N N . SER B 1 48 ? -4.305 1.219 -4.762 1 98.44 48 SER B N 1
ATOM 1353 C CA . SER B 1 48 ? -5.152 0.067 -4.469 1 98.44 48 SER B CA 1
ATOM 1354 C C . SER B 1 48 ? -4.316 -1.178 -4.188 1 98.44 48 SER B C 1
ATOM 1356 O O . SER B 1 48 ? -3.393 -1.495 -4.938 1 98.44 48 SER B O 1
ATOM 1358 N N . VAL B 1 49 ? -4.637 -1.867 -3.078 1 98.75 49 VAL B N 1
ATOM 1359 C CA . VAL B 1 49 ? -4.055 -3.184 -2.842 1 98.75 49 VAL B CA 1
ATOM 1360 C C . VAL B 1 49 ? -4.758 -4.223 -3.711 1 98.75 49 VAL B C 1
ATOM 1362 O O . VAL B 1 49 ? -5.98 -4.352 -3.67 1 98.75 49 VAL B O 1
ATOM 1365 N N . LEU B 1 50 ? -3.996 -4.957 -4.492 1 98.81 50 LEU B N 1
ATOM 1366 C CA . LEU B 1 50 ? -4.535 -5.965 -5.398 1 98.81 50 LEU B CA 1
ATOM 1367 C C . LEU B 1 50 ? -4.43 -7.359 -4.789 1 98.81 50 LEU B C 1
ATOM 1369 O O . LEU B 1 50 ? -5.383 -8.141 -4.852 1 98.81 50 LEU B O 1
ATOM 1373 N N . TYR B 1 51 ? -3.33 -7.645 -4.203 1 98.69 51 TYR B N 1
ATOM 1374 C CA . TYR B 1 51 ? -3.016 -8.977 -3.705 1 98.69 51 TYR B CA 1
ATOM 1375 C C . TYR B 1 51 ? -2.045 -8.906 -2.531 1 98.69 51 TYR B C 1
ATOM 1377 O O . TYR B 1 51 ? -1.099 -8.117 -2.547 1 98.69 51 TYR B O 1
ATOM 1385 N N . HIS B 1 52 ? -2.295 -9.703 -1.509 1 98.62 52 HIS B N 1
ATOM 1386 C CA . HIS B 1 52 ? -1.488 -9.648 -0.294 1 98.62 52 HIS B CA 1
ATOM 1387 C C . HIS B 1 52 ? -1.306 -11.039 0.306 1 98.62 52 HIS B C 1
ATOM 1389 O O . HIS B 1 52 ? -2.287 -11.734 0.58 1 98.62 52 HIS B O 1
ATOM 1395 N N . ILE B 1 53 ? -0.061 -11.461 0.387 1 97.62 53 ILE B N 1
ATOM 1396 C CA . ILE B 1 53 ? 0.318 -12.656 1.134 1 97.62 53 ILE B CA 1
ATOM 1397 C C . ILE B 1 53 ? 1.023 -12.25 2.428 1 97.62 53 ILE B C 1
ATOM 1399 O O . ILE B 1 53 ? 1.961 -11.453 2.408 1 97.62 53 ILE B O 1
ATOM 1403 N N . HIS B 1 54 ? 0.539 -12.695 3.492 1 95.44 54 HIS B N 1
ATOM 1404 C CA . HIS B 1 54 ? 1.155 -12.508 4.801 1 95.44 54 HIS B CA 1
ATOM 1405 C C . HIS B 1 54 ? 1.396 -13.844 5.492 1 95.44 54 HIS B C 1
ATOM 1407 O O . HIS B 1 54 ? 0.469 -14.641 5.66 1 95.44 54 HIS B O 1
ATOM 1413 N N . GLU B 1 55 ? 2.631 -14.062 5.836 1 91.56 55 GLU B N 1
ATOM 1414 C CA . GLU B 1 55 ? 3.018 -15.32 6.469 1 91.56 55 GLU B CA 1
ATOM 1415 C C . GLU B 1 55 ? 2.568 -16.516 5.641 1 91.56 55 GLU B C 1
ATOM 1417 O O . GLU B 1 55 ? 2.041 -17.484 6.18 1 91.56 55 GLU B O 1
ATOM 1422 N N . GLY B 1 56 ? 2.592 -16.344 4.387 1 89.56 56 GLY B N 1
ATOM 1423 C CA . GLY B 1 56 ? 2.354 -17.453 3.477 1 89.56 56 GLY B CA 1
ATOM 1424 C C . GLY B 1 56 ? 0.896 -17.609 3.084 1 89.56 56 GLY B C 1
ATOM 1425 O O . GLY B 1 56 ? 0.559 -18.422 2.225 1 89.56 56 GLY B O 1
ATOM 1426 N N . ASP B 1 57 ? 0.007 -16.797 3.711 1 94 57 ASP B N 1
ATOM 1427 C CA . ASP B 1 57 ? -1.417 -16.922 3.418 1 94 57 ASP B CA 1
ATOM 1428 C C . ASP B 1 57 ? -1.949 -15.656 2.736 1 94 57 ASP B C 1
ATOM 1430 O O . ASP B 1 57 ? -1.53 -14.547 3.064 1 94 57 ASP B O 1
ATOM 1434 N N . GLU B 1 58 ? -2.855 -15.914 1.863 1 95.62 58 GLU B N 1
ATOM 1435 C CA . GLU B 1 58 ? -3.523 -14.797 1.193 1 95.62 58 GLU B CA 1
ATOM 1436 C C . GLU B 1 58 ? -4.422 -14.031 2.16 1 95.62 58 GLU B C 1
ATOM 1438 O O . GLU B 1 58 ? -5.156 -14.633 2.943 1 95.62 58 GLU B O 1
ATOM 1443 N N . VAL B 1 59 ? -4.32 -12.758 2.137 1 97.12 59 VAL B N 1
ATOM 1444 C CA . VAL B 1 59 ? -5.145 -11.898 2.98 1 97.12 59 VAL B CA 1
ATOM 1445 C C . VAL B 1 59 ? -6.152 -11.141 2.119 1 97.12 59 VAL B C 1
ATOM 1447 O O . VAL B 1 59 ? -5.906 -9.992 1.737 1 97.12 59 VAL B O 1
ATOM 1450 N N . SER B 1 60 ? -7.312 -11.703 1.963 1 96.81 60 SER B N 1
ATOM 1451 C CA . SER B 1 60 ? -8.32 -11.156 1.065 1 96.81 60 SER B CA 1
ATOM 1452 C C . SER B 1 60 ? -8.859 -9.828 1.589 1 96.81 60 SER B C 1
ATOM 1454 O O . SER B 1 60 ? -9.266 -8.961 0.806 1 96.81 60 SER B O 1
ATOM 1456 N N . GLU B 1 61 ? -8.758 -9.602 2.895 1 96.12 61 GLU B N 1
ATOM 1457 C CA . GLU B 1 61 ? -9.273 -8.383 3.508 1 96.12 61 GLU B CA 1
ATOM 1458 C C . GLU B 1 61 ? -8.453 -7.164 3.082 1 96.12 61 GLU B C 1
ATOM 1460 O O . GLU B 1 61 ? -8.93 -6.031 3.18 1 96.12 61 GLU B O 1
ATOM 1465 N N . SER B 1 62 ? -7.266 -7.426 2.65 1 97.75 62 SER B N 1
ATOM 1466 C CA . SER B 1 62 ? -6.406 -6.332 2.213 1 97.75 62 SER B CA 1
ATOM 1467 C C . SER B 1 62 ? -6.793 -5.848 0.818 1 97.75 62 SER B C 1
ATOM 1469 O O . SER B 1 62 ? -6.426 -4.742 0.417 1 97.75 62 SER B O 1
ATOM 1471 N N . GLN B 1 63 ? -7.504 -6.695 0.049 1 98.38 63 GLN B N 1
ATOM 1472 C CA . GLN B 1 63 ? -7.781 -6.371 -1.347 1 98.38 63 GLN B CA 1
ATOM 1473 C C . GLN B 1 63 ? -8.805 -5.242 -1.457 1 98.38 63 GLN B C 1
ATOM 1475 O O . GLN B 1 63 ? -9.844 -5.281 -0.802 1 98.38 63 GLN B O 1
ATOM 1480 N N . ASP B 1 64 ? -8.445 -4.262 -2.252 1 97.81 64 ASP B N 1
ATOM 1481 C CA . ASP B 1 64 ? -9.383 -3.18 -2.541 1 97.81 64 ASP B CA 1
ATOM 1482 C C . ASP B 1 64 ? -10.688 -3.727 -3.109 1 97.81 64 ASP B C 1
ATOM 1484 O O . ASP B 1 64 ? -10.68 -4.598 -3.98 1 97.81 64 ASP B O 1
ATOM 1488 N N . GLY B 1 65 ? -11.742 -3.18 -2.643 1 96.06 65 GLY B N 1
ATOM 1489 C CA . GLY B 1 65 ? -13.062 -3.662 -3.02 1 96.06 65 GLY B CA 1
ATOM 1490 C C . GLY B 1 65 ? -13.297 -3.641 -4.52 1 96.06 65 GLY B C 1
ATOM 1491 O O . GLY B 1 65 ? -14 -4.5 -5.051 1 96.06 65 GLY B O 1
ATOM 1492 N N . GLN B 1 66 ? -12.719 -2.695 -5.219 1 96 66 GLN B N 1
ATOM 1493 C CA . GLN B 1 66 ? -12.922 -2.559 -6.656 1 96 66 GLN B CA 1
ATOM 1494 C C . GLN B 1 66 ? -12.352 -3.758 -7.406 1 96 66 GLN B C 1
ATOM 1496 O O . GLN B 1 66 ? -12.68 -3.982 -8.57 1 96 66 GLN B O 1
ATOM 1501 N N . PHE B 1 67 ? -11.523 -4.543 -6.727 1 98 67 PHE B N 1
ATOM 1502 C CA . PHE B 1 67 ? -10.852 -5.648 -7.398 1 98 67 PHE B CA 1
ATOM 1503 C C . PHE B 1 67 ? -11.312 -6.988 -6.84 1 98 67 PHE B C 1
ATOM 1505 O O . PHE B 1 67 ? -10.773 -8.039 -7.203 1 98 67 PHE B O 1
ATOM 1512 N N . ALA B 1 68 ? -12.289 -6.957 -5.953 1 95.88 68 ALA B N 1
ATOM 1513 C CA . ALA B 1 68 ? -12.82 -8.203 -5.402 1 95.88 68 ALA B CA 1
ATOM 1514 C C . ALA B 1 68 ? -13.352 -9.109 -6.508 1 95.88 68 ALA B C 1
ATOM 1516 O O . ALA B 1 68 ? -14.164 -8.688 -7.328 1 95.88 68 ALA B O 1
ATOM 1517 N N . GLY B 1 69 ? -12.836 -10.305 -6.547 1 96 69 GLY B N 1
ATOM 1518 C CA . GLY B 1 69 ? -13.273 -11.266 -7.543 1 96 69 GLY B CA 1
ATOM 1519 C C . GLY B 1 69 ? -12.625 -11.07 -8.898 1 96 69 GLY B C 1
ATOM 1520 O O . GLY B 1 69 ? -12.773 -11.898 -9.797 1 96 69 GLY B O 1
ATOM 1521 N N . ARG B 1 70 ? -11.922 -9.961 -9.039 1 98.62 70 ARG B N 1
ATOM 1522 C CA . ARG B 1 70 ? -11.375 -9.641 -10.352 1 98.62 70 ARG B CA 1
ATOM 1523 C C . ARG B 1 70 ? -9.867 -9.875 -10.391 1 98.62 70 ARG B C 1
ATOM 1525 O O . ARG B 1 70 ? -9.273 -9.945 -11.461 1 98.62 70 ARG B O 1
ATOM 1532 N N . VAL B 1 71 ? -9.203 -9.992 -9.219 1 98.69 71 VAL B N 1
ATOM 1533 C CA . VAL B 1 71 ? -7.762 -10.211 -9.172 1 98.69 71 VAL B CA 1
ATOM 1534 C C . VAL B 1 71 ? -7.457 -11.484 -8.391 1 98.69 71 VAL B C 1
ATOM 1536 O O . VAL B 1 71 ? -7.902 -11.641 -7.25 1 98.69 71 VAL B O 1
ATOM 1539 N N . GLN B 1 72 ? -6.738 -12.352 -9.008 1 97.88 72 GLN B N 1
ATOM 1540 C CA . GLN B 1 72 ? -6.312 -13.609 -8.406 1 97.88 72 GLN B CA 1
ATOM 1541 C C . GLN B 1 72 ? -4.852 -13.906 -8.734 1 97.88 72 GLN B C 1
ATOM 1543 O O . GLN B 1 72 ? -4.316 -13.414 -9.727 1 97.88 72 GLN B O 1
ATOM 1548 N N . CYS B 1 73 ? -4.273 -14.703 -7.895 1 97.88 73 CYS B N 1
ATOM 1549 C CA . CYS B 1 73 ? -2.896 -15.133 -8.125 1 97.88 73 CYS B CA 1
ATOM 1550 C C . CYS B 1 73 ? -2.779 -16.656 -8.039 1 97.88 73 CYS B C 1
ATOM 1552 O O . CYS B 1 73 ? -3.477 -17.281 -7.246 1 97.88 73 CYS B O 1
ATOM 1554 N N . ASP B 1 74 ? -1.923 -17.203 -8.844 1 95.75 74 ASP B N 1
ATOM 1555 C CA . ASP B 1 74 ? -1.657 -18.641 -8.859 1 95.75 74 ASP B CA 1
ATOM 1556 C C . ASP B 1 74 ? -0.81 -19.047 -7.66 1 95.75 74 ASP B C 1
ATOM 1558 O O . ASP B 1 74 ? 0.407 -18.859 -7.656 1 95.75 74 ASP B O 1
ATOM 1562 N N . LYS B 1 75 ? -1.424 -19.734 -6.754 1 93.12 75 LYS B N 1
ATOM 1563 C CA . LYS B 1 75 ? -0.73 -20.094 -5.523 1 93.12 75 LYS B CA 1
ATOM 1564 C C . LYS B 1 75 ? 0.397 -21.094 -5.797 1 93.12 75 LYS B C 1
ATOM 1566 O O . LYS B 1 75 ? 1.439 -21.047 -5.141 1 93.12 75 LYS B O 1
ATOM 1571 N N . ASP B 1 76 ? 0.201 -21.984 -6.695 1 92.38 76 ASP B N 1
ATOM 1572 C CA . ASP B 1 76 ? 1.229 -22.953 -7.039 1 92.38 76 ASP B CA 1
ATOM 1573 C C . ASP B 1 76 ? 2.445 -22.281 -7.664 1 92.38 76 ASP B C 1
ATOM 1575 O O . ASP B 1 76 ? 3.586 -22.641 -7.367 1 92.38 76 ASP B O 1
ATOM 1579 N N . ALA B 1 77 ? 2.182 -21.344 -8.492 1 95.19 77 ALA B N 1
ATOM 1580 C CA . ALA B 1 77 ? 3.268 -20.609 -9.141 1 95.19 77 ALA B CA 1
ATOM 1581 C C . ALA B 1 77 ? 4.09 -19.828 -8.109 1 95.19 77 ALA B C 1
ATOM 1583 O O . ALA B 1 77 ? 5.301 -19.656 -8.281 1 95.19 77 ALA B O 1
ATOM 1584 N N . LEU B 1 78 ? 3.484 -19.375 -7 1 94.06 78 LEU B N 1
ATOM 1585 C CA . LEU B 1 78 ? 4.176 -18.609 -5.969 1 94.06 78 LEU B CA 1
ATOM 1586 C C . LEU B 1 78 ? 5.285 -19.438 -5.328 1 94.06 78 LEU B C 1
ATOM 1588 O O . LEU B 1 78 ? 6.363 -18.906 -5.035 1 94.06 78 LEU B O 1
ATOM 1592 N N . ARG B 1 79 ? 5.047 -20.672 -5.191 1 89 79 ARG B N 1
ATOM 1593 C CA . ARG B 1 79 ? 6.02 -21.578 -4.574 1 89 79 ARG B CA 1
ATOM 1594 C C . ARG B 1 79 ? 7.258 -21.719 -5.453 1 89 79 ARG B C 1
ATOM 1596 O O . ARG B 1 79 ? 8.336 -22.047 -4.957 1 89 79 ARG B O 1
ATOM 1603 N N . GLU B 1 80 ? 7.039 -21.5 -6.73 1 92.81 80 GLU B N 1
ATOM 1604 C CA . GLU B 1 80 ? 8.133 -21.609 -7.691 1 92.81 80 GLU B CA 1
ATOM 1605 C C . GLU B 1 80 ? 8.773 -20.25 -7.953 1 92.81 80 GLU B C 1
ATOM 1607 O O . GLU B 1 80 ? 9.602 -20.109 -8.859 1 92.81 80 GLU B O 1
ATOM 1612 N N . GLY B 1 81 ? 8.391 -19.25 -7.234 1 95.44 81 GLY B N 1
ATOM 1613 C CA . GLY B 1 81 ? 8.984 -17.938 -7.363 1 95.44 81 GLY B CA 1
ATOM 1614 C C . GLY B 1 81 ? 8.352 -17.094 -8.461 1 95.44 81 GLY B C 1
ATOM 1615 O O . GLY B 1 81 ? 9.016 -16.25 -9.062 1 95.44 81 GLY B O 1
ATOM 1616 N N . GLN B 1 82 ? 7.102 -17.422 -8.781 1 97.75 82 GLN B N 1
ATOM 1617 C CA . GLN B 1 82 ? 6.406 -16.688 -9.828 1 97.75 82 GLN B CA 1
ATOM 1618 C C . GLN B 1 82 ? 5.129 -16.047 -9.289 1 97.75 82 GLN B C 1
ATOM 1620 O O . GLN B 1 82 ? 4.324 -16.703 -8.641 1 97.75 82 GLN B O 1
ATOM 1625 N N . ILE B 1 83 ? 5.035 -14.773 -9.492 1 98.62 83 ILE B N 1
ATOM 1626 C CA . ILE B 1 83 ? 3.758 -14.094 -9.289 1 98.62 83 ILE B CA 1
ATOM 1627 C C . ILE B 1 83 ? 3.02 -13.969 -10.617 1 98.62 83 ILE B C 1
ATOM 1629 O O . ILE B 1 83 ? 3.498 -13.297 -11.539 1 98.62 83 ILE B O 1
ATOM 1633 N N . ARG B 1 84 ? 1.927 -14.633 -10.711 1 98.81 84 ARG B N 1
ATOM 1634 C CA . ARG B 1 84 ? 1.012 -14.5 -11.836 1 98.81 84 ARG B CA 1
ATOM 1635 C C . ARG B 1 84 ? -0.296 -13.844 -11.406 1 98.81 84 ARG B C 1
ATOM 1637 O O . ARG B 1 84 ? -1.218 -14.523 -10.953 1 98.81 84 ARG B O 1
ATOM 1644 N N . LEU B 1 85 ? -0.351 -12.562 -11.617 1 98.81 85 LEU B N 1
ATOM 1645 C CA . LEU B 1 85 ? -1.502 -11.766 -11.203 1 98.81 85 LEU B CA 1
ATOM 1646 C C . LEU B 1 85 ? -2.533 -11.68 -12.32 1 98.81 85 LEU B C 1
ATOM 1648 O O . LEU B 1 85 ? -2.338 -10.938 -13.289 1 98.81 85 LEU B O 1
ATOM 1652 N N . HIS B 1 86 ? -3.6 -12.422 -12.164 1 98.81 86 HIS B N 1
ATOM 1653 C CA . HIS B 1 86 ? -4.676 -12.422 -13.148 1 98.81 86 HIS B CA 1
ATOM 1654 C C . HIS B 1 86 ? -5.688 -11.312 -12.859 1 98.81 86 HIS B C 1
ATOM 1656 O O . HIS B 1 86 ? -6.285 -11.281 -11.781 1 98.81 86 HIS B O 1
ATOM 1662 N N . VAL B 1 87 ? -5.852 -10.453 -13.82 1 98.88 87 VAL B N 1
ATOM 1663 C CA . VAL B 1 87 ? -6.836 -9.375 -13.711 1 98.88 87 VAL B CA 1
ATOM 1664 C C . VAL B 1 87 ? -7.922 -9.562 -14.766 1 98.88 87 VAL B C 1
ATOM 1666 O O . VAL B 1 87 ? -7.641 -9.531 -15.969 1 98.88 87 VAL B O 1
ATOM 1669 N N . SER B 1 88 ? -9.141 -9.711 -14.352 1 98.75 88 SER B N 1
ATOM 1670 C CA . SER B 1 88 ? -10.234 -9.984 -15.281 1 98.75 88 SER B CA 1
ATOM 1671 C C . SER B 1 88 ? -11.133 -8.758 -15.453 1 98.75 88 SER B C 1
ATOM 1673 O O . SER B 1 88 ? -11.047 -7.805 -14.68 1 98.75 88 SER B O 1
ATOM 1675 N N . ARG B 1 89 ? -11.953 -8.68 -16.516 1 98.25 89 ARG B N 1
ATOM 1676 C CA . ARG B 1 89 ? -12.914 -7.621 -16.812 1 98.25 89 ARG B CA 1
ATOM 1677 C C . ARG B 1 89 ? -12.273 -6.242 -16.641 1 98.25 89 ARG B C 1
ATOM 1679 O O . ARG B 1 89 ? -12.797 -5.402 -15.906 1 98.25 89 ARG B O 1
ATOM 1686 N N . LEU B 1 90 ? -11.211 -6.121 -17.406 1 98.75 90 LEU B N 1
ATOM 1687 C CA . LEU B 1 90 ? -10.422 -4.898 -17.328 1 98.75 90 LEU B CA 1
ATOM 1688 C C . LEU B 1 90 ? -11.289 -3.67 -17.578 1 98.75 90 LEU B C 1
ATOM 1690 O O . LEU B 1 90 ? -12.172 -3.699 -18.438 1 98.75 90 LEU B O 1
ATOM 1694 N N . ARG B 1 91 ? -11.016 -2.609 -16.812 1 98.25 91 ARG B N 1
ATOM 1695 C CA . ARG B 1 91 ? -11.578 -1.276 -17.016 1 98.25 91 ARG B CA 1
ATOM 1696 C C . ARG B 1 91 ? -10.492 -0.28 -17.406 1 98.25 91 ARG B C 1
ATOM 1698 O O . ARG B 1 91 ? -9.312 -0.489 -17.125 1 98.25 91 ARG B O 1
ATOM 1705 N N . THR B 1 92 ? -10.844 0.774 -18 1 98.44 92 THR B N 1
ATOM 1706 C CA . THR B 1 92 ? -9.859 1.792 -18.359 1 98.44 92 THR B CA 1
ATOM 1707 C C . THR B 1 92 ? -9.195 2.355 -17.109 1 98.44 92 THR B C 1
ATOM 1709 O O . THR B 1 92 ? -8.023 2.738 -17.141 1 98.44 92 THR B O 1
ATOM 1712 N N . GLU B 1 93 ? -9.93 2.287 -16 1 97.56 93 GLU B N 1
ATOM 1713 C CA . GLU B 1 93 ? -9.43 2.791 -14.727 1 97.56 93 GLU B CA 1
ATOM 1714 C C . GLU B 1 93 ? -8.344 1.884 -14.156 1 97.56 93 GLU B C 1
ATOM 1716 O O . GLU B 1 93 ? -7.633 2.268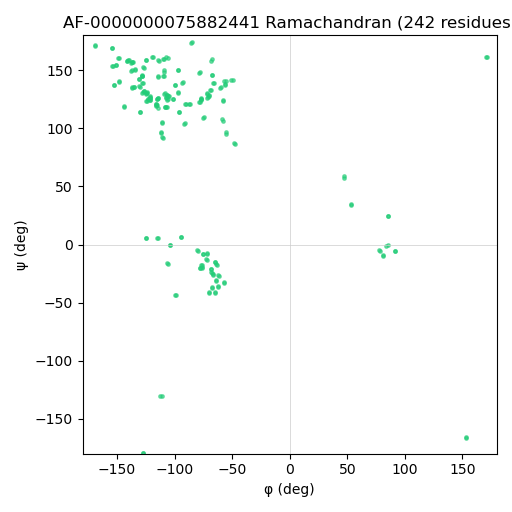 -13.227 1 97.56 93 GLU B O 1
ATOM 1721 N N . ASP B 1 94 ? -8.234 0.681 -14.766 1 98.69 94 ASP B N 1
ATOM 1722 C CA . ASP B 1 94 ? -7.211 -0.251 -14.305 1 98.69 94 ASP B CA 1
ATOM 1723 C C . ASP B 1 94 ? -5.844 0.112 -14.883 1 98.69 94 ASP B C 1
ATOM 1725 O O . ASP B 1 94 ? -4.836 -0.5 -14.523 1 98.69 94 ASP B O 1
ATOM 1729 N N . SER B 1 95 ? -5.719 1.083 -15.758 1 98.81 95 SER B N 1
ATOM 1730 C CA . SER B 1 95 ? -4.438 1.545 -16.281 1 98.81 95 SER B CA 1
ATOM 1731 C C . SER B 1 95 ? -3.596 2.201 -15.195 1 98.81 95 SER B C 1
ATOM 1733 O O . SER B 1 95 ? -4.121 2.943 -14.359 1 98.81 95 SER B O 1
ATOM 1735 N N . GLY B 1 96 ? -2.305 1.89 -15.242 1 98.75 96 GLY B N 1
ATOM 1736 C CA . GLY B 1 96 ? -1.419 2.514 -14.273 1 98.75 96 GLY B CA 1
ATOM 1737 C C . GLY B 1 96 ? -0.192 1.678 -13.961 1 98.75 96 GLY B C 1
ATOM 1738 O O . GLY B 1 96 ? 0.197 0.816 -14.75 1 98.75 96 GLY B O 1
ATOM 1739 N N . LEU B 1 97 ? 0.507 2.045 -12.891 1 98.81 97 LEU B N 1
ATOM 1740 C CA . LEU B 1 97 ? 1.724 1.369 -12.445 1 98.81 97 LEU B CA 1
ATOM 1741 C C . LEU B 1 97 ? 1.398 0.247 -11.469 1 98.81 97 LEU B C 1
ATOM 1743 O O . LEU B 1 97 ? 0.756 0.48 -10.438 1 98.81 97 LEU B O 1
ATOM 1747 N N . TYR B 1 98 ? 1.798 -0.974 -11.852 1 98.94 98 TYR B N 1
ATOM 1748 C CA . TYR B 1 98 ? 1.668 -2.143 -10.984 1 98.94 98 TYR B CA 1
ATOM 1749 C C . TYR B 1 98 ? 3.002 -2.488 -10.336 1 98.94 98 TYR B C 1
ATOM 1751 O O . TYR B 1 98 ? 4.016 -2.641 -11.023 1 98.94 98 TYR B O 1
ATOM 1759 N N . LYS B 1 99 ? 3.029 -2.564 -9.023 1 98.88 99 LYS B N 1
ATOM 1760 C CA . LYS B 1 99 ? 4.254 -2.881 -8.289 1 98.88 99 LYS B CA 1
ATOM 1761 C C . LYS B 1 99 ? 4.039 -4.059 -7.344 1 98.88 99 LYS B C 1
ATOM 1763 O O . LYS B 1 99 ? 3.037 -4.109 -6.625 1 98.88 99 LYS B O 1
ATOM 1768 N N . CYS B 1 100 ? 4.922 -5.039 -7.344 1 98.88 100 CYS B N 1
ATOM 1769 C CA . CYS B 1 100 ? 4.902 -6.148 -6.395 1 98.88 100 CYS B CA 1
ATOM 1770 C C . CYS B 1 100 ? 6.152 -6.141 -5.52 1 98.88 100 CYS B C 1
ATOM 1772 O O . CYS B 1 100 ? 7.273 -6.133 -6.031 1 98.88 100 CYS B O 1
ATOM 1774 N N . ASN B 1 101 ? 5.914 -6.051 -4.254 1 98.56 101 ASN B N 1
ATOM 1775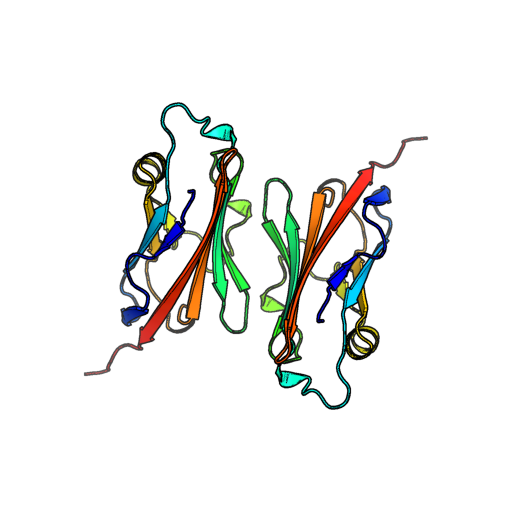 C CA . ASN B 1 101 ? 6.949 -6.184 -3.234 1 98.56 101 ASN B CA 1
ATOM 1776 C C . ASN B 1 101 ? 6.992 -7.594 -2.66 1 98.56 101 ASN B C 1
ATOM 1778 O O . ASN B 1 101 ? 5.957 -8.164 -2.314 1 98.56 101 ASN B O 1
ATOM 1782 N N . VAL B 1 102 ? 8.195 -8.18 -2.598 1 98 102 VAL B N 1
ATOM 1783 C CA . VAL B 1 102 ? 8.383 -9.508 -2.029 1 98 102 VAL B CA 1
ATOM 1784 C C . VAL B 1 102 ? 9.367 -9.438 -0.865 1 98 102 VAL B C 1
ATOM 1786 O O . VAL B 1 102 ? 10.438 -8.828 -0.982 1 98 102 VAL B O 1
ATOM 1789 N N . LEU B 1 103 ? 8.977 -9.938 0.211 1 96.25 103 LEU B N 1
ATOM 1790 C CA . LEU B 1 103 ? 9.844 -10.062 1.378 1 96.25 103 LEU B CA 1
ATOM 1791 C C . LEU B 1 103 ? 9.906 -11.516 1.858 1 96.25 103 LEU B C 1
ATOM 1793 O O . LEU B 1 103 ? 8.875 -12.18 1.962 1 96.25 103 LEU B O 1
ATOM 1797 N N . THR B 1 104 ? 11.039 -12.023 2.062 1 94.44 104 THR B N 1
ATOM 1798 C CA . THR B 1 104 ? 11.312 -13.312 2.676 1 94.44 104 THR B CA 1
ATOM 1799 C C . THR B 1 104 ? 12.305 -13.172 3.826 1 94.44 104 THR B C 1
ATOM 1801 O O . THR B 1 104 ? 12.766 -12.062 4.121 1 94.44 104 THR B O 1
ATOM 1804 N N . ASP B 1 105 ? 12.641 -14.266 4.438 1 92.19 105 ASP B N 1
ATOM 1805 C CA . ASP B 1 105 ? 13.641 -14.25 5.504 1 92.19 105 ASP B CA 1
ATOM 1806 C C . ASP B 1 105 ? 15.047 -14.094 4.941 1 92.19 105 ASP B C 1
ATOM 1808 O O . ASP B 1 105 ? 15.992 -13.805 5.68 1 92.19 105 ASP B O 1
ATOM 1812 N N . TYR B 1 106 ? 15.148 -14.18 3.609 1 92.81 106 TYR B N 1
ATOM 1813 C CA . TYR B 1 106 ? 16.484 -14.172 3.043 1 92.81 106 TYR B CA 1
ATOM 1814 C C . TYR B 1 106 ? 16.641 -13.062 2.008 1 92.81 106 TYR B C 1
ATOM 1816 O O . TYR B 1 106 ? 17.672 -12.961 1.341 1 92.81 106 TYR B O 1
ATOM 1824 N N . GLY B 1 107 ? 15.633 -12.266 1.899 1 94.06 107 GLY B N 1
ATOM 1825 C CA . GLY B 1 107 ? 15.773 -11.156 0.97 1 94.06 107 GLY B CA 1
ATOM 1826 C C . GLY B 1 107 ? 14.477 -10.414 0.731 1 94.06 107 GLY B C 1
ATOM 1827 O O . GLY B 1 107 ? 13.406 -10.898 1.095 1 94.06 107 GLY B O 1
ATOM 1828 N N . ARG B 1 108 ? 14.602 -9.211 0.222 1 96.56 108 ARG B N 1
ATOM 1829 C CA . ARG B 1 108 ? 13.461 -8.383 -0.173 1 96.56 108 ARG B CA 1
ATOM 1830 C C . ARG B 1 108 ? 13.727 -7.688 -1.503 1 96.56 108 ARG B C 1
ATOM 1832 O O . ARG B 1 108 ? 14.883 -7.465 -1.874 1 96.56 108 ARG B O 1
ATOM 1839 N N . GLY B 1 109 ? 12.727 -7.445 -2.244 1 97.75 109 GLY B N 1
ATOM 1840 C CA . GLY B 1 109 ? 12.82 -6.734 -3.512 1 97.75 109 GLY B CA 1
ATOM 1841 C C . GLY B 1 109 ? 11.469 -6.336 -4.074 1 97.75 109 GLY B C 1
ATOM 1842 O O . GLY B 1 109 ? 10.43 -6.68 -3.508 1 97.75 109 GLY B O 1
ATOM 1843 N N . SER B 1 110 ? 11.508 -5.566 -5.098 1 98.44 110 SER B N 1
ATOM 1844 C CA . SER B 1 110 ? 10.297 -5.148 -5.809 1 98.44 110 SER B CA 1
ATOM 1845 C C . SER B 1 110 ? 10.609 -4.809 -7.262 1 98.44 110 SER B C 1
ATOM 1847 O O . SER B 1 110 ? 11.758 -4.52 -7.609 1 98.44 110 SER B O 1
ATOM 1849 N N . ASP B 1 111 ? 9.688 -4.922 -8.094 1 98.88 111 ASP B N 1
ATOM 1850 C CA . ASP B 1 111 ? 9.734 -4.426 -9.461 1 98.88 111 ASP B CA 1
ATOM 1851 C C . ASP B 1 111 ? 8.336 -4.023 -9.945 1 98.88 111 ASP B C 1
ATOM 1853 O O . ASP B 1 111 ? 7.344 -4.289 -9.266 1 98.88 111 ASP B O 1
ATOM 1857 N N . GLU B 1 112 ? 8.297 -3.234 -10.961 1 98.88 112 GLU B N 1
ATOM 1858 C CA . GLU B 1 112 ? 7.016 -2.658 -11.367 1 98.88 112 GLU B CA 1
ATOM 1859 C C . GLU B 1 112 ? 6.852 -2.688 -12.883 1 98.88 112 GLU B C 1
ATOM 1861 O O . GLU B 1 112 ? 7.836 -2.795 -13.617 1 98.88 112 GLU B O 1
ATOM 1866 N N . CYS B 1 113 ? 5.66 -2.656 -13.336 1 98.94 113 CYS B N 1
ATOM 1867 C CA . CYS B 1 113 ? 5.316 -2.557 -14.75 1 98.94 113 CYS B CA 1
ATOM 1868 C C . CYS B 1 113 ? 4.125 -1.627 -14.961 1 98.94 113 CYS B C 1
ATOM 1870 O O . CYS B 1 113 ? 3.398 -1.322 -14.008 1 98.94 113 CYS B O 1
ATOM 1872 N N . ASN B 1 114 ? 4.027 -1.14 -16.188 1 98.94 114 ASN B N 1
ATOM 1873 C CA . ASN B 1 114 ? 2.877 -0.329 -16.578 1 98.94 114 ASN B CA 1
ATOM 1874 C C . ASN B 1 114 ? 1.848 -1.148 -17.344 1 98.94 114 ASN B C 1
ATOM 1876 O O . ASN B 1 114 ? 2.211 -1.976 -18.188 1 98.94 114 ASN B O 1
ATOM 1880 N N . LEU B 1 115 ? 0.58 -0.986 -17.062 1 98.94 115 LEU B N 1
ATOM 1881 C CA . LEU B 1 115 ? -0.518 -1.517 -17.859 1 98.94 115 LEU B CA 1
ATOM 1882 C C . LEU B 1 115 ? -1.346 -0.387 -18.469 1 98.94 115 LEU B C 1
ATOM 1884 O O . LEU B 1 115 ? -1.747 0.54 -17.766 1 98.94 115 LEU B O 1
ATOM 1888 N N . ASN B 1 116 ? -1.513 -0.395 -19.703 1 98.88 116 ASN B N 1
ATOM 1889 C CA . ASN B 1 116 ? -2.426 0.503 -20.406 1 98.88 116 ASN B CA 1
ATOM 1890 C C . ASN B 1 116 ? -3.654 -0.24 -20.922 1 98.88 116 ASN B C 1
ATOM 1892 O O . ASN B 1 116 ? -3.531 -1.159 -21.734 1 98.88 116 ASN B O 1
ATOM 1896 N N . VAL B 1 117 ? -4.809 0.146 -20.453 1 98.75 117 VAL B N 1
ATOM 1897 C CA . VAL B 1 117 ? -6.07 -0.449 -20.875 1 98.75 117 VAL B CA 1
ATOM 1898 C C . VAL B 1 117 ? -6.832 0.53 -21.766 1 98.75 117 VAL B C 1
ATOM 1900 O O . VAL B 1 117 ? -7.215 1.614 -21.328 1 98.75 117 VAL B O 1
ATOM 1903 N N . THR B 1 118 ? -7.074 0.152 -22.984 1 98.06 118 THR B N 1
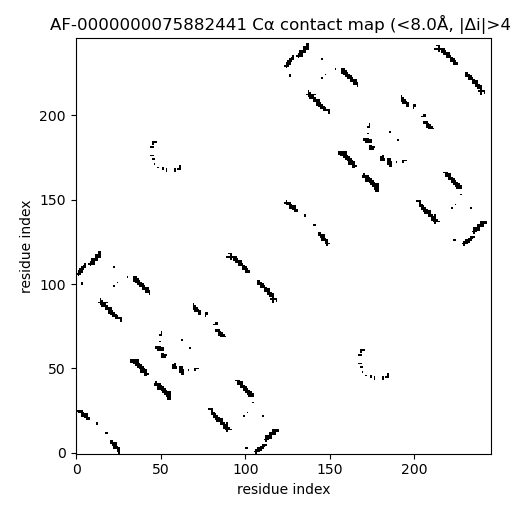ATOM 1904 C CA . THR B 1 118 ? -7.766 1.026 -23.922 1 98.06 118 THR B CA 1
ATOM 1905 C C . THR B 1 118 ? -9.25 0.691 -23.984 1 98.06 118 THR B C 1
ATOM 1907 O O . THR B 1 118 ? -9.648 -0.45 -23.734 1 98.06 118 THR B O 1
ATOM 1910 N N . GLY B 1 119 ? -10.047 1.732 -24.266 1 94.81 119 GLY B N 1
ATOM 1911 C CA . GLY B 1 119 ? -11.477 1.54 -24.422 1 94.81 119 GLY B CA 1
ATOM 1912 C C . GLY B 1 119 ? -11.844 0.735 -25.656 1 94.81 119 GLY B C 1
ATOM 1913 O O . GLY B 1 119 ? -11.023 0.57 -26.562 1 94.81 119 GLY B O 1
ATOM 1914 N N . LYS B 1 120 ? -13.117 0.088 -25.641 1 82.38 120 LYS B N 1
ATOM 1915 C CA . LYS B 1 120 ? -13.625 -0.645 -26.797 1 82.38 120 LYS B CA 1
ATOM 1916 C C . LYS B 1 120 ? -13.719 0.257 -28.016 1 82.38 120 LYS B C 1
ATOM 1918 O O . LYS B 1 120 ? -14.18 1.395 -27.922 1 82.38 120 LYS B O 1
ATOM 1923 N N . THR B 1 121 ? -12.805 0.052 -29.016 1 68.56 121 THR B N 1
ATOM 1924 C CA . THR B 1 121 ? -12.953 0.742 -30.297 1 68.56 121 THR B CA 1
ATOM 1925 C C . THR B 1 121 ? -14.32 0.462 -30.906 1 68.56 121 THR B C 1
ATOM 1927 O O . THR B 1 121 ? -14.742 -0.693 -31 1 68.56 121 THR B O 1
ATOM 1930 N N . ILE B 1 122 ? -15.297 1.29 -30.766 1 55.62 122 ILE B N 1
ATOM 1931 C CA . ILE B 1 122 ? -16.5 1.169 -31.578 1 55.62 122 ILE B CA 1
ATOM 1932 C C . ILE B 1 122 ? -16.141 0.995 -33.031 1 55.62 122 ILE B C 1
ATOM 1934 O O . ILE B 1 122 ? -15.414 1.816 -33.594 1 55.62 122 ILE B O 1
ATOM 1938 N N . GLN B 1 123 ? -15.93 -0.302 -33.344 1 40.41 123 GLN B N 1
ATOM 1939 C CA . GLN B 1 123 ? -16.016 -0.446 -34.812 1 40.41 123 GLN B CA 1
ATOM 1940 C C . GLN B 1 123 ? -17.422 -0.111 -35.312 1 40.41 123 GLN B C 1
ATOM 1942 O O . GLN B 1 123 ? -18.422 -0.402 -34.625 1 40.41 123 GLN B O 1
#

Solvent-accessible surface area (backbone atoms only — not comparable to full-atom values): 12886 Å² total; per-residue (Å²): 131,55,48,36,42,49,74,53,64,61,48,77,48,47,40,62,35,66,49,73,50,46,34,38,36,67,71,59,90,90,57,66,56,59,46,30,30,38,44,29,35,39,43,60,81,45,55,38,42,56,44,37,30,46,55,58,36,76,30,70,86,27,33,32,74,94,42,64,92,31,48,48,66,46,68,72,43,45,78,75,22,27,47,44,42,35,38,44,62,35,43,53,82,68,30,33,39,38,36,42,38,41,36,44,90,79,36,59,37,53,35,54,26,38,38,46,33,38,70,78,72,82,124,132,56,48,36,42,48,75,53,65,63,49,78,48,47,40,62,36,67,50,70,51,46,35,37,36,67,74,60,90,89,57,65,56,58,48,30,33,36,44,29,34,40,43,60,82,42,56,38,41,56,45,37,30,45,55,58,37,77,30,72,86,27,33,33,73,93,41,65,92,29,49,49,64,47,68,72,44,46,78,73,22,26,46,43,40,35,37,44,63,34,43,53,83,67,30,33,39,39,35,42,39,40,36,44,89,80,36,59,35,53,35,55,25,37,38,46,34,38,71,78,75,81,122

Foldseek 3Di:
DKEKAWPDQEAEEAAQAKDKTKMFIDDDPPFQLQFKWKWKWFDDVDIFTCWIDHRNDTDLVRGDPVQVVQWDWDSVVVNVRMTIIMGGRDDQVRWGKMKMWIDGPVDIYMDIHTYGYHYDPPD/DKEKAWPDQEAEEAAQAKDKTKMFIDDDPPFQLQFKWKWKWFDDVDIFTCWIDHRNDTDLVRGDPVQVVQWDWDSVVVNVRMTIIMGGRDDQVRWGKMKMWIDGPVDIYMDIHTYGYHYDPPD

pLDDT: mean 95.1, std 8.0, range [39.06, 98.94]

Sequence (246 aa):
TFVVKVAQTSYQAEENNNITLEWMFTTKPDSSSNSLFILCQLFTDKVSVLYHIHEGDEVSESQDGQFAGRVQCDKDALREGQIRLHVSRLRTEDSGLYKCNVLTDYGRGSDECNLNVTGKTIQTFVVKVAQTSYQAEENNNITLEWMFTTKPDSSSNSLFILCQLFTDKVSVLYHIHEGDEVSESQDGQFAGRVQCDKDALREGQIRLHVSRLRTEDSGLYKCNVLTDYGRGSDECNLNVTGKTIQ